Protein AF-A0A7Y5EQI2-F1 (afdb_monomer)

pLDDT: mean 95.28, std 5.48, range [47.78, 98.62]

Secondary structure (DSSP, 8-state):
----PPPHHHHHHHHHHIIIIIHHHHIIIIIHHHHHHHHTS--SSHHHHHHHHTSHHHHHHHIIIIIITTT-GGGHHHHHHHHHHHHHTT--SHHHHHHHHHTT-HHHHHHHHHHHHHHHTT----HHHHHHHHHHHHHHHHHHHHHHSS--HHHHHHHHHHHHT-SHHHHHHHHTSTT--HHHHHHHHHHHHHHHT-GGGS-TTGGGGG----HHHHHHHHHH-TT--TT--HHHHHHHHHHHHHHTT--HHHHHHHHHHIIIIII-SGGGHHHHHHHHT-

Structure (mmCIF, N/CA/C/O backbone):
data_AF-A0A7Y5EQI2-F1
#
_entry.id   AF-A0A7Y5EQI2-F1
#
loop_
_atom_site.group_PDB
_atom_site.id
_atom_site.type_symbol
_atom_site.label_atom_id
_atom_site.label_alt_id
_atom_site.label_comp_id
_atom_site.label_asym_id
_atom_site.label_entity_id
_atom_site.label_seq_id
_atom_site.pdbx_PDB_ins_code
_atom_site.Cartn_x
_atom_site.Cartn_y
_atom_site.Cartn_z
_atom_site.occupancy
_atom_site.B_iso_or_equiv
_atom_site.auth_seq_id
_atom_site.auth_comp_id
_atom_site.auth_asym_id
_atom_site.auth_atom_id
_atom_site.pdbx_PDB_model_num
ATOM 1 N N . MET A 1 1 ? -3.842 19.749 26.746 1.00 47.78 1 MET A N 1
ATOM 2 C CA . MET A 1 1 ? -5.257 19.312 26.724 1.00 47.78 1 MET A CA 1
ATOM 3 C C . MET A 1 1 ? -5.301 17.888 27.239 1.00 47.78 1 MET A C 1
ATOM 5 O O . MET A 1 1 ? -4.538 17.078 26.731 1.00 47.78 1 MET A O 1
ATOM 9 N N . SER A 1 2 ? -6.122 17.606 28.254 1.00 53.12 2 SER A N 1
ATOM 10 C CA . SER A 1 2 ? -6.370 16.230 28.701 1.00 53.12 2 SER A CA 1
ATOM 11 C C . SER A 1 2 ? -6.966 15.437 27.535 1.00 53.12 2 SER A C 1
ATOM 13 O O . SER A 1 2 ? -7.892 15.926 26.887 1.00 53.12 2 SER A O 1
ATOM 15 N N . VAL A 1 3 ? -6.401 14.275 27.209 1.00 62.75 3 VAL A N 1
ATOM 16 C CA . VAL A 1 3 ? -6.978 13.376 26.203 1.00 62.75 3 VAL A CA 1
ATOM 17 C C . VAL A 1 3 ? -8.224 12.764 26.834 1.00 62.75 3 VAL A C 1
ATOM 19 O O . VAL A 1 3 ? -8.115 12.021 27.807 1.00 62.75 3 VAL A O 1
ATOM 22 N N . VAL A 1 4 ? -9.406 13.115 26.326 1.00 74.12 4 VAL A N 1
ATOM 23 C CA . VAL A 1 4 ? -10.651 12.470 26.748 1.00 74.12 4 VAL A CA 1
ATOM 24 C C . VAL A 1 4 ? -10.591 11.020 26.276 1.00 74.12 4 VAL A C 1
ATOM 26 O O . VAL A 1 4 ? -10.524 10.744 25.079 1.00 74.12 4 VAL A O 1
ATOM 29 N N . MET A 1 5 ? -10.540 10.101 27.234 1.00 82.56 5 MET A N 1
ATOM 30 C CA . MET A 1 5 ? -10.588 8.666 26.983 1.00 82.56 5 MET A CA 1
ATOM 31 C C . MET A 1 5 ? -12.041 8.249 26.780 1.00 82.56 5 MET A C 1
ATOM 33 O O . MET A 1 5 ? -12.885 8.532 27.630 1.00 82.56 5 MET A O 1
ATOM 37 N N . LEU A 1 6 ? -12.323 7.560 25.677 1.00 90.69 6 LEU A N 1
ATOM 38 C CA . LEU A 1 6 ? -13.646 6.996 25.425 1.00 90.69 6 LEU A CA 1
ATOM 39 C C . LEU A 1 6 ? -13.898 5.775 26.327 1.00 90.69 6 LEU A C 1
ATOM 41 O O . LEU A 1 6 ? -12.980 5.011 26.634 1.00 90.69 6 LEU A O 1
ATOM 45 N N . SER A 1 7 ? -15.152 5.568 26.734 1.00 93.50 7 SER A N 1
ATOM 46 C CA . SER A 1 7 ? -15.585 4.336 27.405 1.00 93.50 7 SER A CA 1
ATOM 47 C C . SER A 1 7 ? -15.515 3.129 26.457 1.00 93.50 7 SER A C 1
ATOM 49 O O . SER A 1 7 ? -15.449 3.280 25.238 1.00 93.50 7 SER A O 1
ATOM 51 N N . ASN A 1 8 ? -15.580 1.902 26.986 1.00 93.12 8 ASN A N 1
ATOM 52 C CA . ASN A 1 8 ? -15.547 0.696 26.144 1.00 93.12 8 ASN A CA 1
ATOM 53 C C . ASN A 1 8 ? -16.695 0.650 25.116 1.00 93.12 8 ASN A C 1
ATOM 55 O O . ASN A 1 8 ? -16.475 0.254 23.973 1.00 93.12 8 ASN A O 1
ATOM 59 N N . GLU A 1 9 ? -17.901 1.075 25.501 1.00 95.06 9 GLU A N 1
ATOM 60 C CA . GLU A 1 9 ? -19.063 1.133 24.600 1.00 95.06 9 GLU A CA 1
ATOM 61 C C . GLU A 1 9 ? -18.870 2.184 23.502 1.00 95.06 9 GLU A C 1
ATOM 63 O O . GLU A 1 9 ? -19.133 1.926 22.327 1.00 95.06 9 GLU A O 1
ATOM 68 N N . GLN A 1 10 ? -18.325 3.343 23.874 1.00 96.56 10 GLN A N 1
ATOM 69 C CA . GLN A 1 10 ? -17.985 4.418 22.948 1.00 96.56 10 GLN A CA 1
ATOM 70 C C . GLN A 1 10 ? -16.922 3.971 21.936 1.00 96.56 10 GLN A C 1
ATOM 72 O O . GLN A 1 10 ? -17.097 4.152 20.731 1.00 96.56 10 GLN A O 1
ATOM 77 N N . VAL A 1 11 ? -15.852 3.318 22.403 1.00 97.19 11 VAL A N 1
ATOM 78 C CA . VAL A 1 11 ? -14.821 2.731 21.535 1.00 97.19 11 VAL A CA 1
ATOM 79 C C . VAL A 1 11 ? -15.438 1.713 20.579 1.00 97.19 11 VAL A C 1
ATOM 81 O O . VAL A 1 11 ? -15.160 1.762 19.381 1.00 97.19 11 VAL A O 1
ATOM 84 N N . PHE A 1 12 ? -16.306 0.822 21.065 1.00 96.88 12 PHE A N 1
ATOM 85 C CA . PHE A 1 12 ? -16.990 -0.152 20.215 1.00 96.88 12 PHE A CA 1
ATOM 86 C C . PHE A 1 12 ? -17.816 0.523 19.107 1.00 96.88 12 PHE A C 1
ATOM 88 O O . PHE A 1 12 ? -17.713 0.123 17.943 1.00 96.88 12 PHE A O 1
ATOM 95 N N . SER A 1 13 ? -18.577 1.575 19.430 1.00 97.06 13 SER A N 1
ATOM 96 C CA . SER A 1 13 ? -19.368 2.324 18.441 1.00 97.06 13 SER A CA 1
ATOM 97 C C . SER A 1 13 ? -18.491 2.963 17.357 1.00 97.06 13 SER A C 1
ATOM 99 O O . SER A 1 13 ? -18.758 2.807 16.158 1.00 97.06 13 SER A O 1
ATOM 101 N N . VAL A 1 14 ? -17.380 3.591 17.762 1.00 97.81 14 VAL A N 1
ATOM 102 C CA . VAL A 1 14 ? -16.402 4.185 16.839 1.00 97.81 14 VAL A CA 1
ATOM 103 C C . VAL A 1 14 ? -15.799 3.122 15.918 1.00 97.81 14 VAL A C 1
ATOM 105 O O . VAL A 1 14 ? -15.815 3.275 14.695 1.00 97.81 14 VAL A O 1
ATOM 108 N N . LEU A 1 15 ? -15.311 2.015 16.485 1.00 98.25 15 LEU A N 1
ATOM 109 C CA . LEU A 1 15 ? -14.706 0.917 15.729 1.00 98.25 15 LEU A CA 1
ATOM 110 C C . LEU A 1 15 ? -15.681 0.319 14.712 1.00 98.25 15 LEU A C 1
ATOM 112 O O . LEU A 1 15 ? -15.306 0.098 13.557 1.00 98.25 15 LEU A O 1
ATOM 116 N N . ARG A 1 16 ? -16.936 0.088 15.109 1.00 97.69 16 ARG A N 1
ATOM 117 C CA . ARG A 1 16 ? -17.984 -0.435 14.224 1.00 97.69 16 ARG A CA 1
ATOM 118 C C . ARG A 1 16 ? -18.276 0.527 13.074 1.00 97.69 16 ARG A C 1
ATOM 120 O O . ARG A 1 16 ? -18.359 0.099 11.928 1.00 97.69 16 ARG A O 1
ATOM 127 N N . THR A 1 17 ? -18.389 1.822 13.357 1.00 97.44 17 THR A N 1
ATOM 128 C CA . THR A 1 17 ? -18.683 2.835 12.333 1.00 97.44 17 THR A CA 1
ATOM 129 C C . THR A 1 17 ? -17.558 2.957 11.308 1.00 97.44 17 THR A C 1
ATOM 131 O O . THR A 1 17 ? -17.815 2.993 10.100 1.00 97.44 17 THR A O 1
ATOM 134 N N . LEU A 1 18 ? -16.307 2.971 11.776 1.00 98.12 18 LEU A N 1
ATOM 135 C CA . LEU A 1 18 ? -15.135 3.070 10.908 1.00 98.12 18 LEU A CA 1
ATOM 136 C C . LEU A 1 18 ? -14.936 1.804 10.069 1.00 98.12 18 LEU A C 1
ATOM 138 O O . LEU A 1 18 ? -14.730 1.898 8.864 1.00 98.12 18 LEU A O 1
ATOM 142 N N . SER A 1 19 ? -15.046 0.624 10.680 1.00 98.19 19 SER A N 1
ATOM 143 C CA . SER A 1 19 ? -14.851 -0.657 9.986 1.00 98.19 19 SER A CA 1
ATOM 144 C C . SER A 1 19 ? -16.014 -1.070 9.075 1.00 98.19 19 SER A C 1
ATOM 146 O O . SER A 1 19 ? -15.835 -1.948 8.233 1.00 98.19 19 SER A O 1
ATOM 148 N N . ALA A 1 20 ? -17.193 -0.457 9.196 1.00 97.12 20 ALA A N 1
ATOM 149 C CA . ALA A 1 20 ? -18.335 -0.707 8.318 1.00 97.12 20 ALA A CA 1
ATOM 150 C C . ALA A 1 20 ? -18.439 0.377 7.234 1.00 97.12 20 ALA A C 1
ATOM 152 O O . ALA A 1 20 ? -17.629 0.399 6.307 1.00 97.12 20 ALA A O 1
ATOM 153 N N . ARG A 1 21 ? -19.399 1.299 7.379 1.00 95.44 21 ARG A N 1
ATOM 154 C CA . ARG A 1 21 ? -19.773 2.294 6.364 1.00 95.44 21 ARG A CA 1
ATOM 155 C C . ARG A 1 21 ? -18.589 3.119 5.858 1.00 95.44 21 ARG A C 1
ATOM 157 O O . ARG A 1 21 ? -18.495 3.353 4.660 1.00 95.44 21 ARG A O 1
ATOM 164 N N . ARG A 1 22 ? -17.696 3.592 6.736 1.00 97.50 22 ARG A N 1
ATOM 165 C CA . ARG A 1 22 ? -16.565 4.435 6.296 1.00 97.50 22 ARG A CA 1
ATOM 166 C C . ARG A 1 22 ? -15.518 3.650 5.516 1.00 97.50 22 ARG A C 1
ATOM 168 O O . ARG A 1 22 ? -14.928 4.201 4.595 1.00 97.50 22 ARG A O 1
ATOM 175 N N . ALA A 1 23 ? -15.330 2.371 5.827 1.00 98.38 23 ALA A N 1
ATOM 176 C CA . ALA A 1 23 ? -14.493 1.493 5.022 1.00 98.38 23 ALA A CA 1
ATOM 177 C C . ALA A 1 23 ? -15.100 1.234 3.631 1.00 98.38 23 ALA A C 1
ATOM 179 O O . ALA A 1 23 ? -14.363 1.238 2.652 1.00 98.38 23 ALA A O 1
ATOM 180 N N . ASP A 1 24 ? -16.425 1.079 3.515 1.00 98.12 24 ASP A N 1
ATOM 181 C CA . ASP A 1 24 ? -17.077 0.928 2.201 1.00 98.12 24 ASP A CA 1
ATOM 182 C C . ASP A 1 24 ? -16.931 2.196 1.352 1.00 98.12 24 ASP A C 1
ATOM 184 O O . ASP A 1 24 ? -16.541 2.126 0.186 1.00 98.12 24 ASP A O 1
ATOM 188 N N . LEU A 1 25 ? -17.157 3.368 1.957 1.00 98.19 25 LEU A N 1
ATOM 189 C CA . LEU A 1 25 ? -16.947 4.652 1.284 1.00 98.19 25 LEU A CA 1
ATOM 190 C C . LEU A 1 25 ? -15.479 4.848 0.892 1.00 98.19 25 LEU A C 1
ATOM 192 O O . LEU A 1 25 ? -15.206 5.308 -0.211 1.00 98.19 25 LEU A O 1
ATOM 196 N N . PHE A 1 26 ? -14.523 4.429 1.730 1.00 98.25 26 PHE A N 1
ATOM 197 C CA . PHE A 1 26 ? -13.110 4.427 1.351 1.00 98.25 26 PHE A CA 1
ATOM 198 C C . PHE A 1 26 ? -12.862 3.622 0.076 1.00 98.25 26 PHE A C 1
ATOM 200 O O . PHE A 1 26 ? -12.145 4.076 -0.815 1.00 98.25 26 PHE A O 1
ATOM 207 N N . GLN A 1 27 ? -13.431 2.422 -0.016 1.00 97.88 27 GLN A N 1
ATOM 208 C CA . GLN A 1 27 ? -13.204 1.559 -1.168 1.00 97.88 27 GLN A CA 1
ATOM 209 C C . GLN A 1 27 ? -13.768 2.180 -2.448 1.00 97.88 27 GLN A C 1
ATOM 211 O O . GLN A 1 27 ? -13.050 2.263 -3.444 1.00 97.88 27 GLN A O 1
ATOM 216 N N . ILE A 1 28 ? -15.010 2.666 -2.391 1.00 97.50 28 ILE A N 1
ATOM 217 C CA . ILE A 1 28 ? -15.747 3.206 -3.541 1.00 97.50 28 ILE A CA 1
ATOM 218 C C . ILE A 1 28 ? -15.209 4.573 -3.974 1.00 97.50 28 ILE A C 1
ATOM 220 O O . ILE A 1 28 ? -15.015 4.812 -5.161 1.00 97.50 28 ILE A O 1
ATOM 224 N N . GLU A 1 29 ? -14.962 5.477 -3.028 1.00 97.44 29 GLU A N 1
ATOM 225 C CA . GLU A 1 29 ? -14.639 6.877 -3.326 1.00 97.44 29 GLU A CA 1
ATOM 226 C C . GLU A 1 29 ? -13.130 7.143 -3.384 1.00 97.44 29 GLU A C 1
ATOM 228 O O . GLU A 1 29 ? -12.707 8.191 -3.866 1.00 97.44 29 GLU A O 1
ATOM 233 N N . SER A 1 30 ? -12.293 6.234 -2.871 1.00 95.62 30 SER A N 1
ATOM 234 C CA . SER A 1 30 ? -10.842 6.450 -2.790 1.00 95.62 30 SER A CA 1
ATOM 235 C C . SER A 1 30 ? -10.014 5.307 -3.365 1.00 95.62 30 SER A C 1
ATOM 237 O O . SER A 1 30 ? -9.268 5.545 -4.311 1.00 95.62 30 SER A O 1
ATOM 239 N N . LEU A 1 31 ? -10.104 4.088 -2.825 1.00 97.38 31 LEU A N 1
ATOM 240 C CA . LEU A 1 31 ? -9.200 2.999 -3.215 1.00 97.38 31 LEU A CA 1
ATOM 241 C C . LEU A 1 31 ? -9.369 2.610 -4.686 1.00 97.38 31 LEU A C 1
ATOM 243 O O . LEU A 1 31 ? -8.398 2.663 -5.439 1.00 97.38 31 LEU A O 1
ATOM 247 N N . ILE A 1 32 ? -10.589 2.250 -5.097 1.00 98.31 32 ILE A N 1
ATOM 248 C CA . ILE A 1 32 ? -10.866 1.786 -6.462 1.00 98.31 32 ILE A CA 1
ATOM 249 C C . ILE A 1 32 ? -10.566 2.892 -7.486 1.00 98.31 32 ILE A C 1
ATOM 251 O O . ILE A 1 32 ? -9.802 2.615 -8.409 1.00 98.31 32 ILE A O 1
ATOM 255 N N . PRO A 1 33 ? -11.034 4.150 -7.324 1.00 97.44 33 PRO A N 1
ATOM 256 C CA . PRO A 1 33 ? -10.705 5.217 -8.270 1.00 97.44 33 PRO A CA 1
ATOM 257 C C . PRO A 1 33 ? -9.203 5.502 -8.378 1.00 97.44 33 PRO A C 1
ATOM 259 O O . PRO A 1 33 ? -8.694 5.713 -9.477 1.00 97.44 33 PRO A O 1
ATOM 262 N N . GLN A 1 34 ? -8.467 5.485 -7.260 1.00 96.12 34 GLN A N 1
ATOM 263 C CA . GLN A 1 34 ? -7.022 5.735 -7.287 1.00 96.12 34 GLN A CA 1
ATOM 264 C C . GLN A 1 34 ? -6.251 4.585 -7.946 1.00 96.12 34 GLN A C 1
ATOM 266 O O . GLN A 1 34 ? -5.270 4.842 -8.643 1.00 96.12 34 GLN A O 1
ATOM 271 N N . LEU A 1 35 ? -6.677 3.335 -7.746 1.00 97.75 35 LEU A N 1
ATOM 272 C CA . LEU A 1 35 ? -6.100 2.186 -8.445 1.00 97.75 35 LEU A CA 1
ATOM 273 C C . LEU A 1 35 ? -6.437 2.218 -9.938 1.00 97.75 35 LEU A C 1
ATOM 275 O O . LEU A 1 35 ? -5.533 2.071 -10.755 1.00 97.75 35 LEU A O 1
ATOM 279 N N . ALA A 1 36 ? -7.694 2.495 -10.297 1.00 97.88 36 ALA A N 1
ATOM 280 C CA . ALA A 1 36 ? -8.132 2.668 -11.681 1.00 97.88 36 ALA A CA 1
ATOM 281 C C . ALA A 1 36 ? -7.284 3.722 -12.407 1.00 97.88 36 ALA A C 1
ATOM 283 O O . ALA A 1 36 ? -6.785 3.482 -13.506 1.00 97.88 36 ALA A O 1
ATOM 284 N N . GLN A 1 37 ? -7.061 4.870 -11.757 1.00 96.69 37 GLN A N 1
ATOM 285 C CA . GLN A 1 37 ? -6.225 5.944 -12.283 1.00 96.69 37 GLN A CA 1
ATOM 286 C C . GLN A 1 37 ? -4.765 5.507 -12.456 1.00 96.69 37 GLN A C 1
ATOM 288 O O . GLN A 1 37 ? -4.190 5.742 -13.516 1.00 96.69 37 GLN A O 1
ATOM 293 N N . ALA A 1 38 ? -4.161 4.874 -11.444 1.00 96.75 38 ALA A N 1
ATOM 294 C CA . ALA A 1 38 ? -2.765 4.441 -11.511 1.00 96.75 38 ALA A CA 1
ATOM 295 C C . ALA A 1 38 ? -2.543 3.389 -12.612 1.00 96.75 38 ALA A C 1
ATOM 297 O O . ALA A 1 38 ? -1.600 3.489 -13.399 1.00 96.75 38 ALA A O 1
ATOM 298 N N . MET A 1 39 ? -3.450 2.416 -12.709 1.00 97.38 39 MET A N 1
ATOM 299 C CA . MET A 1 39 ? -3.408 1.360 -13.720 1.00 97.38 39 MET A CA 1
ATOM 300 C C . MET A 1 39 ? -3.855 1.841 -15.103 1.00 97.38 39 MET A C 1
ATOM 302 O O . MET A 1 39 ? -3.592 1.159 -16.082 1.00 97.38 39 MET A O 1
ATOM 306 N N . LYS A 1 40 ? -4.518 3.001 -15.215 1.00 96.50 40 LYS A N 1
ATOM 307 C CA . LYS A 1 40 ? -5.192 3.440 -16.451 1.00 96.50 40 LYS A CA 1
ATOM 308 C C . LYS A 1 40 ? -6.179 2.375 -16.963 1.00 96.50 40 LYS A C 1
ATOM 310 O O . LYS A 1 40 ? -6.310 2.148 -18.162 1.00 96.50 40 LYS A O 1
ATOM 315 N N . ALA A 1 41 ? -6.878 1.728 -16.030 1.00 96.50 41 ALA A N 1
ATOM 316 C CA . ALA A 1 41 ? -7.820 0.647 -16.292 1.00 96.50 41 ALA A CA 1
ATOM 317 C C . ALA A 1 41 ? -9.212 1.015 -15.754 1.00 96.50 41 ALA A C 1
ATOM 319 O O . ALA A 1 41 ? -9.309 1.590 -14.665 1.00 96.50 41 ALA A O 1
ATOM 320 N N . PRO A 1 42 ? -10.300 0.696 -16.477 1.00 94.69 42 PRO A N 1
ATOM 321 C CA . PRO A 1 42 ? -11.651 0.991 -16.021 1.00 94.69 42 PRO A CA 1
ATOM 322 C C . PRO A 1 42 ? -12.032 0.046 -14.875 1.00 94.69 42 PRO A C 1
ATOM 324 O O . PRO A 1 42 ? -12.537 -1.045 -15.109 1.00 94.69 42 PRO A O 1
ATOM 327 N N . CYS A 1 43 ? -11.791 0.466 -13.631 1.00 96.94 43 CYS A N 1
ATOM 328 C CA . CYS A 1 43 ? -12.217 -0.284 -12.452 1.00 96.94 43 CYS A CA 1
ATOM 329 C C . CYS A 1 43 ? -13.408 0.417 -11.800 1.00 96.94 43 CYS A C 1
ATOM 331 O O . CYS A 1 43 ? -13.281 1.537 -11.305 1.00 96.94 43 CYS A O 1
ATOM 333 N N . SER A 1 44 ? -14.558 -0.247 -11.788 1.00 95.69 44 SER A N 1
ATOM 334 C CA . SER A 1 44 ? -15.779 0.225 -11.125 1.00 95.69 44 SER A CA 1
ATOM 335 C C . SER A 1 44 ? -16.011 -0.444 -9.769 1.00 95.69 44 SER A C 1
ATOM 337 O O . SER A 1 44 ? -16.751 0.068 -8.931 1.00 95.69 44 SER A O 1
ATOM 339 N N . ASN A 1 45 ? -15.377 -1.594 -9.542 1.00 97.12 45 ASN A N 1
ATOM 340 C CA . ASN A 1 45 ? -15.563 -2.422 -8.359 1.00 97.12 45 ASN A CA 1
ATOM 341 C C . ASN A 1 45 ? -14.274 -3.212 -8.028 1.00 97.12 45 ASN A C 1
ATOM 343 O O . ASN A 1 45 ? -13.261 -3.104 -8.721 1.00 97.12 45 ASN A O 1
ATOM 347 N N . LEU A 1 46 ? -14.300 -4.001 -6.946 1.00 97.19 46 LEU A N 1
ATOM 348 C CA . LEU A 1 46 ? -13.143 -4.801 -6.523 1.00 97.19 46 LEU A CA 1
ATOM 349 C C . LEU A 1 46 ? -12.783 -5.928 -7.501 1.00 97.19 46 LEU A C 1
ATOM 351 O O . LEU A 1 46 ? -11.611 -6.276 -7.573 1.00 97.19 46 LEU A O 1
ATOM 355 N N . ALA A 1 47 ? -13.746 -6.515 -8.216 1.00 98.00 47 ALA A N 1
ATOM 356 C CA . ALA A 1 47 ? -13.467 -7.565 -9.195 1.00 98.00 47 ALA A CA 1
ATOM 357 C C . ALA A 1 47 ? -12.679 -6.996 -10.380 1.00 98.00 47 ALA A C 1
ATOM 359 O O . ALA A 1 47 ? -11.602 -7.504 -10.664 1.00 98.00 47 ALA A O 1
ATOM 360 N N . ASP A 1 48 ? -13.118 -5.866 -10.943 1.00 98.31 48 ASP A N 1
ATOM 361 C CA . ASP A 1 48 ? -12.384 -5.185 -12.019 1.00 98.31 48 ASP A CA 1
ATOM 362 C C . ASP A 1 48 ? -10.945 -4.845 -11.589 1.00 98.31 48 ASP A C 1
ATOM 364 O O . ASP A 1 48 ? -9.994 -5.012 -12.350 1.00 98.31 48 ASP A O 1
ATOM 368 N N . ALA A 1 49 ? -10.770 -4.394 -10.338 1.00 98.25 49 ALA A N 1
ATOM 369 C CA . ALA A 1 49 ? -9.448 -4.107 -9.794 1.00 98.25 49 ALA A CA 1
ATOM 370 C C . ALA A 1 49 ? -8.579 -5.373 -9.675 1.00 98.25 49 ALA A C 1
ATOM 372 O O . ALA A 1 49 ? -7.392 -5.315 -9.982 1.00 98.25 49 ALA A O 1
ATOM 373 N N . ARG A 1 50 ? -9.143 -6.516 -9.253 1.00 98.50 50 ARG A N 1
ATOM 374 C CA . ARG A 1 50 ? -8.423 -7.805 -9.198 1.00 98.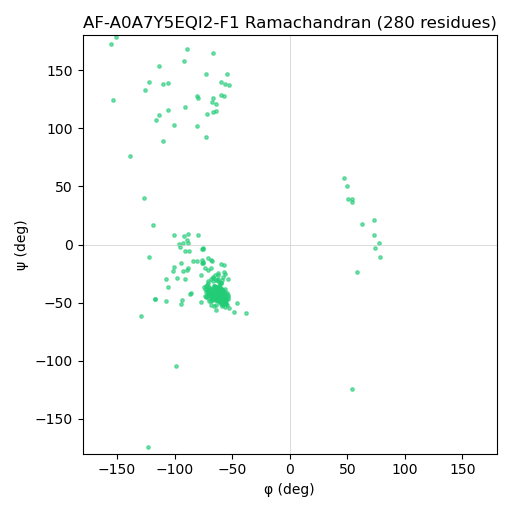50 50 ARG A CA 1
ATOM 375 C C . ARG A 1 50 ? -8.006 -8.266 -10.591 1.00 98.50 50 ARG A C 1
ATOM 377 O O . ARG A 1 50 ? -6.868 -8.694 -10.750 1.00 98.50 50 ARG A O 1
ATOM 384 N N . ASP A 1 51 ? -8.906 -8.156 -11.564 1.00 98.38 51 ASP A N 1
ATOM 385 C CA . ASP A 1 51 ? -8.651 -8.555 -12.948 1.00 98.38 51 ASP A CA 1
ATOM 386 C C . ASP A 1 51 ? -7.543 -7.692 -13.562 1.00 98.38 51 ASP A C 1
ATOM 388 O O . ASP A 1 51 ? -6.614 -8.216 -14.171 1.00 98.38 51 ASP A O 1
ATOM 392 N N . ALA A 1 52 ? -7.569 -6.377 -13.320 1.00 98.38 52 ALA A N 1
ATOM 393 C CA . ALA A 1 52 ? -6.500 -5.479 -13.747 1.00 98.38 52 ALA A CA 1
ATOM 394 C C . ALA A 1 52 ? -5.156 -5.807 -13.071 1.00 98.38 52 ALA A C 1
ATOM 396 O O . ALA A 1 52 ? -4.128 -5.846 -13.736 1.00 98.38 52 ALA A O 1
ATOM 397 N N . LEU A 1 53 ? -5.144 -6.094 -11.765 1.00 98.50 53 LEU A N 1
ATOM 398 C CA . LEU A 1 53 ? -3.920 -6.430 -11.020 1.00 98.50 53 LEU A CA 1
ATOM 399 C C . LEU A 1 53 ? -3.336 -7.812 -11.379 1.00 98.50 53 LEU A C 1
ATOM 401 O O . LEU A 1 53 ? -2.199 -8.113 -11.008 1.00 98.50 53 LEU A O 1
ATOM 405 N N . ALA A 1 54 ? -4.078 -8.654 -12.103 1.00 97.88 54 ALA A N 1
ATOM 406 C CA . ALA A 1 54 ? -3.554 -9.900 -12.657 1.00 97.88 54 ALA A CA 1
ATOM 407 C C . ALA A 1 54 ? -2.611 -9.665 -13.854 1.00 97.88 54 ALA A C 1
ATOM 409 O O . ALA A 1 54 ? -1.767 -10.517 -14.141 1.00 97.88 54 ALA A O 1
ATOM 410 N N . ASP A 1 55 ? -2.690 -8.504 -14.511 1.00 98.12 55 ASP A N 1
ATOM 411 C CA . ASP A 1 55 ? -1.733 -8.101 -15.541 1.00 98.12 55 ASP A CA 1
ATOM 412 C C . ASP A 1 55 ? -0.437 -7.561 -14.890 1.00 98.12 55 ASP A C 1
ATOM 414 O O . ASP A 1 55 ? -0.501 -6.647 -14.060 1.00 98.12 55 ASP A O 1
ATOM 418 N N . PRO A 1 56 ? 0.755 -8.093 -15.239 1.00 97.81 56 PRO A N 1
ATOM 419 C CA . PRO A 1 56 ? 2.019 -7.696 -14.612 1.00 97.81 56 PRO A CA 1
ATOM 420 C C . PRO A 1 56 ? 2.350 -6.213 -14.805 1.00 97.81 56 PRO A C 1
ATOM 422 O O . PRO A 1 56 ? 2.888 -5.577 -13.898 1.00 97.81 56 PRO A O 1
ATOM 425 N N . TYR A 1 57 ? 2.016 -5.645 -15.963 1.00 98.31 57 TYR A N 1
ATOM 426 C CA . TYR A 1 57 ? 2.288 -4.250 -16.274 1.00 98.31 57 TYR A CA 1
ATOM 427 C C . TYR A 1 57 ? 1.342 -3.319 -15.512 1.00 98.31 57 TYR A C 1
ATOM 429 O O . TYR A 1 57 ? 1.797 -2.357 -14.891 1.00 98.31 57 TYR A O 1
ATOM 437 N N . LEU A 1 58 ? 0.043 -3.626 -15.467 1.00 98.44 58 LEU A N 1
ATOM 438 C CA . LEU A 1 58 ? -0.925 -2.860 -14.677 1.00 98.44 58 LEU A CA 1
ATOM 439 C C . LEU A 1 58 ? -0.636 -2.958 -13.172 1.00 98.44 58 LEU A C 1
ATOM 441 O O . LEU A 1 58 ? -0.679 -1.946 -12.469 1.00 98.44 58 LEU A O 1
ATOM 445 N N . ALA A 1 59 ? -0.254 -4.136 -12.676 1.00 98.50 59 ALA A N 1
ATOM 446 C CA . ALA A 1 59 ? 0.210 -4.307 -11.303 1.00 98.50 59 ALA A CA 1
ATOM 447 C C . ALA A 1 59 ? 1.424 -3.415 -11.005 1.00 98.50 59 ALA A C 1
ATOM 449 O O . ALA A 1 59 ? 1.438 -2.693 -10.005 1.00 98.50 59 ALA A O 1
ATOM 450 N N . PHE A 1 60 ? 2.421 -3.392 -11.892 1.00 98.44 60 PHE A N 1
ATOM 451 C CA . PHE A 1 60 ? 3.601 -2.543 -11.737 1.00 98.44 60 PHE A CA 1
ATOM 452 C C . PHE A 1 60 ? 3.256 -1.044 -11.780 1.00 98.44 60 PHE A C 1
ATOM 454 O O . PHE A 1 60 ? 3.737 -0.265 -10.947 1.00 98.44 60 PHE A O 1
ATOM 461 N N . ARG A 1 61 ? 2.342 -0.639 -12.674 1.00 98.00 61 ARG A N 1
ATOM 462 C CA . ARG A 1 61 ? 1.770 0.717 -12.702 1.00 98.00 61 ARG A CA 1
ATOM 463 C C . ARG A 1 61 ? 1.115 1.087 -11.376 1.00 98.00 61 ARG A C 1
ATOM 465 O O . ARG A 1 61 ? 1.344 2.190 -10.884 1.00 98.00 61 ARG A O 1
ATOM 472 N N . ALA A 1 62 ? 0.338 0.190 -10.765 1.00 98.31 62 ALA A N 1
ATOM 473 C CA . ALA A 1 62 ? -0.257 0.429 -9.450 1.00 98.31 62 ALA A CA 1
ATOM 474 C C . ALA A 1 62 ? 0.821 0.603 -8.366 1.00 98.31 62 ALA A C 1
ATOM 476 O O . ALA A 1 62 ? 0.750 1.539 -7.565 1.00 98.31 62 ALA A O 1
ATOM 477 N N . MET A 1 63 ? 1.857 -0.243 -8.367 1.00 98.12 63 MET A N 1
ATOM 478 C CA . MET A 1 63 ? 2.976 -0.153 -7.419 1.00 98.12 63 MET A CA 1
ATOM 479 C C . MET A 1 63 ? 3.657 1.221 -7.465 1.00 98.12 63 MET A C 1
ATOM 481 O O . MET A 1 63 ? 3.837 1.852 -6.420 1.00 98.12 63 MET A O 1
ATOM 485 N N . ILE A 1 64 ? 3.970 1.723 -8.660 1.00 96.00 64 ILE A N 1
ATOM 486 C CA . ILE A 1 64 ? 4.633 3.021 -8.837 1.00 96.00 64 ILE A CA 1
ATOM 487 C C . ILE A 1 64 ? 3.659 4.195 -8.647 1.00 96.00 64 ILE A C 1
ATOM 489 O O . ILE A 1 64 ? 3.944 5.121 -7.886 1.00 96.00 64 ILE A O 1
ATOM 493 N N . GLY A 1 65 ? 2.503 4.165 -9.308 1.00 95.88 65 GLY A N 1
ATOM 494 C CA . GLY A 1 65 ? 1.562 5.285 -9.368 1.00 95.88 65 GLY A CA 1
ATOM 495 C C . GLY A 1 65 ? 0.712 5.475 -8.111 1.00 95.88 65 GLY A C 1
ATOM 496 O O . GLY A 1 65 ? 0.300 6.594 -7.809 1.00 95.88 65 GLY A O 1
ATOM 497 N N . HIS A 1 66 ? 0.461 4.415 -7.338 1.00 96.19 66 HIS A N 1
ATOM 498 C CA . HIS A 1 66 ? -0.371 4.498 -6.136 1.00 96.19 66 HIS A CA 1
ATOM 499 C C . HIS A 1 66 ? 0.440 4.400 -4.837 1.00 96.19 66 HIS A C 1
ATOM 501 O O . HIS A 1 66 ? 0.267 5.235 -3.937 1.00 96.19 66 HIS A O 1
ATOM 507 N N . TYR A 1 67 ? 1.327 3.402 -4.735 1.00 96.88 67 TYR A N 1
ATOM 508 C CA . TYR A 1 67 ? 1.967 3.023 -3.470 1.00 96.88 67 TYR A CA 1
ATOM 509 C C . TYR A 1 67 ? 3.321 3.701 -3.235 1.00 96.88 67 TYR A C 1
ATOM 511 O O . TYR A 1 67 ? 3.546 4.255 -2.154 1.00 96.88 67 TYR A O 1
ATOM 519 N N . ALA A 1 68 ? 4.214 3.702 -4.227 1.00 94.25 68 ALA A N 1
ATOM 520 C CA . ALA A 1 68 ? 5.608 4.118 -4.060 1.00 94.25 68 ALA A CA 1
ATOM 521 C C . ALA A 1 68 ? 5.770 5.545 -3.502 1.00 94.25 68 ALA A C 1
ATOM 523 O O . ALA A 1 68 ? 6.614 5.803 -2.640 1.00 94.25 68 ALA A O 1
ATOM 524 N N . PHE A 1 69 ? 4.907 6.472 -3.927 1.00 92.06 69 PHE A N 1
ATOM 525 C CA . PHE A 1 69 ? 4.953 7.877 -3.508 1.00 92.06 69 PHE A CA 1
ATOM 526 C C . PHE A 1 69 ? 3.942 8.239 -2.413 1.00 92.06 69 PHE A C 1
ATOM 528 O O . PHE A 1 69 ? 3.836 9.411 -2.044 1.00 92.06 69 PHE A O 1
ATOM 535 N N . ALA A 1 70 ? 3.245 7.265 -1.812 1.00 87.88 70 ALA A N 1
ATOM 536 C CA . ALA A 1 70 ? 2.200 7.503 -0.807 1.00 87.88 70 ALA A CA 1
ATOM 537 C C . ALA A 1 70 ? 2.668 8.312 0.425 1.00 87.88 70 ALA A C 1
ATOM 539 O O . ALA A 1 70 ? 1.855 8.872 1.160 1.00 87.88 70 ALA A O 1
ATOM 540 N N . LYS A 1 71 ? 3.985 8.406 0.655 1.00 80.00 71 LYS A N 1
ATOM 541 C CA . LYS A 1 71 ? 4.599 9.163 1.759 1.00 80.00 71 LYS A CA 1
ATOM 542 C C . LYS A 1 71 ? 5.058 10.582 1.403 1.00 80.00 71 LYS A C 1
ATOM 544 O O . LYS A 1 71 ? 5.529 11.281 2.293 1.00 80.00 71 LYS A O 1
ATOM 549 N N . ARG A 1 72 ? 4.933 11.037 0.153 1.00 79.56 72 ARG A N 1
ATOM 550 C CA . ARG A 1 72 ? 5.491 12.332 -0.297 1.00 79.56 72 ARG A CA 1
ATOM 551 C C . ARG A 1 72 ? 4.676 13.568 0.077 1.00 79.56 72 ARG A C 1
ATOM 553 O O . ARG A 1 72 ? 5.002 14.666 -0.365 1.00 79.56 72 ARG A O 1
ATOM 560 N N . GLY A 1 73 ? 3.646 13.414 0.908 1.00 81.12 73 GLY A N 1
ATOM 561 C CA . GLY A 1 73 ? 2.802 14.529 1.329 1.00 81.12 73 GLY A CA 1
ATOM 562 C C . GLY A 1 73 ? 2.248 15.271 0.112 1.00 81.12 73 GLY A C 1
ATOM 563 O O . GLY A 1 73 ? 1.649 14.649 -0.763 1.00 81.12 73 GLY A O 1
ATOM 564 N N . LYS A 1 74 ? 2.498 16.582 0.040 1.00 83.12 74 LYS A N 1
ATOM 565 C CA . LYS A 1 74 ? 1.993 17.455 -1.031 1.00 83.12 74 LYS A CA 1
ATOM 566 C C . LYS A 1 74 ? 2.494 17.097 -2.435 1.00 83.12 74 LYS A C 1
ATOM 568 O O . LYS A 1 74 ? 1.760 17.298 -3.391 1.00 83.12 74 LYS A O 1
ATOM 573 N N . ASP A 1 75 ? 3.697 16.532 -2.563 1.00 86.69 75 ASP A N 1
ATOM 574 C CA . ASP A 1 75 ? 4.286 16.226 -3.875 1.00 86.69 75 ASP A CA 1
ATOM 575 C C . ASP A 1 75 ? 3.883 14.825 -4.388 1.00 86.69 75 ASP A C 1
ATOM 577 O O . ASP A 1 75 ? 4.323 14.400 -5.454 1.00 86.69 75 ASP A O 1
ATOM 581 N N . ARG A 1 76 ? 3.054 14.076 -3.637 1.00 88.75 76 ARG A N 1
ATOM 582 C CA . ARG A 1 76 ? 2.653 12.693 -3.967 1.00 88.75 76 ARG A CA 1
ATOM 583 C C . ARG A 1 76 ? 2.102 12.563 -5.382 1.00 88.75 76 ARG A C 1
ATOM 585 O O . ARG A 1 76 ? 2.572 11.710 -6.124 1.00 88.75 76 ARG A O 1
ATOM 592 N N . HIS A 1 77 ? 1.089 13.358 -5.721 1.00 90.62 77 HIS A N 1
ATOM 593 C CA . HIS A 1 77 ? 0.366 13.209 -6.986 1.00 90.62 77 HIS A CA 1
ATOM 594 C C . HIS A 1 77 ? 1.237 13.570 -8.189 1.00 90.62 77 HIS A C 1
ATOM 596 O O . HIS A 1 77 ? 1.193 12.881 -9.201 1.00 90.62 77 HIS A O 1
ATOM 602 N N . GLU A 1 78 ? 2.069 14.601 -8.050 1.00 93.75 78 GLU A N 1
ATOM 603 C CA . GLU A 1 78 ? 2.984 15.037 -9.102 1.00 93.75 78 GLU A CA 1
ATOM 604 C C . GLU A 1 78 ? 4.047 13.969 -9.394 1.00 93.75 78 GLU A C 1
ATOM 606 O O . GLU A 1 78 ? 4.179 13.533 -10.533 1.00 93.75 78 GLU A O 1
ATOM 611 N N . TYR A 1 79 ? 4.764 13.480 -8.373 1.00 94.69 79 TYR A N 1
ATOM 612 C CA . TYR A 1 79 ? 5.785 12.448 -8.592 1.00 94.69 79 TYR A CA 1
ATOM 613 C C . TYR A 1 79 ? 5.196 11.119 -9.056 1.00 94.69 79 TYR A C 1
ATOM 615 O O . TYR A 1 79 ? 5.815 10.455 -9.881 1.00 94.69 79 TYR A O 1
ATOM 623 N N . ALA A 1 80 ? 4.013 10.743 -8.565 1.00 95.50 80 ALA A N 1
ATOM 624 C CA . ALA A 1 80 ? 3.312 9.566 -9.061 1.00 95.50 80 ALA A CA 1
ATOM 625 C C . ALA A 1 80 ? 2.989 9.688 -10.559 1.00 95.50 80 ALA A C 1
ATOM 627 O O . ALA A 1 80 ? 3.232 8.742 -11.301 1.00 95.50 80 ALA A O 1
ATOM 628 N N . ALA A 1 81 ? 2.504 10.849 -11.014 1.00 95.88 81 ALA A N 1
ATOM 629 C CA . ALA A 1 81 ? 2.211 11.082 -12.427 1.00 95.88 81 ALA A CA 1
ATOM 630 C C . ALA A 1 81 ? 3.476 11.005 -13.298 1.00 95.88 81 ALA A C 1
ATOM 632 O O . ALA A 1 81 ? 3.483 10.276 -14.285 1.00 95.88 81 ALA A O 1
ATOM 633 N N . LEU A 1 82 ? 4.565 11.670 -12.889 1.00 97.06 82 LEU A N 1
ATOM 634 C CA . LEU A 1 82 ? 5.852 11.614 -13.598 1.00 97.06 82 LEU A CA 1
ATOM 635 C C . LEU A 1 82 ? 6.426 10.190 -13.644 1.00 97.06 82 LEU A C 1
ATOM 637 O O . LEU A 1 82 ? 7.022 9.785 -14.635 1.00 97.06 82 LEU A O 1
ATOM 641 N N . ALA A 1 83 ? 6.256 9.419 -12.571 1.00 96.56 83 ALA A N 1
ATOM 642 C CA . ALA A 1 83 ? 6.741 8.048 -12.500 1.00 96.56 83 ALA A CA 1
ATOM 643 C C . ALA A 1 83 ? 5.939 7.085 -13.386 1.00 96.56 83 ALA A C 1
ATOM 645 O O . ALA A 1 83 ? 6.517 6.165 -13.959 1.00 96.56 83 ALA A O 1
ATOM 646 N N . VAL A 1 84 ? 4.630 7.306 -13.521 1.00 96.88 84 VAL A N 1
ATOM 647 C CA . VAL A 1 84 ? 3.789 6.562 -14.467 1.00 96.88 84 VAL A CA 1
ATOM 648 C C . VAL A 1 84 ? 4.115 6.958 -15.909 1.00 96.88 84 VAL A C 1
ATOM 650 O O . VAL A 1 84 ? 4.260 6.073 -16.740 1.00 96.88 84 VAL A O 1
ATOM 653 N N . GLU A 1 85 ? 4.323 8.244 -16.212 1.00 96.75 85 GLU A N 1
ATOM 654 C CA . GLU A 1 85 ? 4.792 8.693 -17.540 1.00 96.75 85 GLU A CA 1
ATOM 655 C C . GLU A 1 85 ? 6.132 8.040 -17.913 1.00 96.75 85 GLU A C 1
ATOM 657 O O . GLU A 1 85 ? 6.297 7.536 -19.018 1.00 96.75 85 GLU A O 1
ATOM 662 N N . ALA A 1 86 ? 7.065 7.959 -16.961 1.00 95.75 86 ALA A N 1
ATOM 663 C CA . ALA A 1 86 ? 8.358 7.309 -17.157 1.00 95.75 86 ALA A CA 1
ATOM 664 C C . ALA A 1 86 ? 8.266 5.805 -17.464 1.00 95.75 86 ALA A C 1
ATOM 666 O O . ALA A 1 86 ? 9.189 5.238 -18.051 1.00 95.75 86 ALA A O 1
ATOM 667 N N . LEU A 1 87 ? 7.181 5.151 -17.057 1.00 96.00 87 LEU A N 1
ATOM 668 C CA . LEU A 1 87 ? 6.897 3.767 -17.412 1.00 96.00 87 LEU A CA 1
ATOM 669 C C . LEU A 1 87 ? 6.156 3.675 -18.754 1.00 96.00 87 LEU A C 1
ATOM 671 O O . LEU A 1 87 ? 6.491 2.827 -19.572 1.00 96.00 87 LEU A O 1
ATOM 675 N N . ASP A 1 88 ? 5.176 4.545 -18.986 1.00 94.62 88 ASP A N 1
ATOM 676 C CA . ASP A 1 88 ? 4.293 4.505 -20.154 1.00 94.62 88 ASP A CA 1
ATOM 677 C C . ASP A 1 88 ? 4.991 4.893 -21.457 1.00 94.62 88 ASP A C 1
ATOM 679 O O . ASP A 1 88 ? 4.749 4.255 -22.481 1.00 94.62 88 ASP A O 1
ATOM 683 N N . ASP A 1 89 ? 5.842 5.923 -21.427 1.00 90.50 89 ASP A N 1
ATOM 684 C CA . ASP A 1 89 ? 6.501 6.452 -22.624 1.00 90.50 89 ASP A CA 1
ATOM 685 C C . ASP A 1 89 ? 7.378 5.394 -23.319 1.00 90.50 89 ASP A C 1
ATOM 687 O O . ASP A 1 89 ? 7.251 5.231 -24.535 1.00 90.50 89 ASP A O 1
ATOM 691 N N . PRO A 1 90 ? 8.256 4.654 -22.607 1.00 87.19 90 PRO A N 1
ATOM 692 C CA . PRO A 1 90 ? 9.094 3.646 -23.244 1.00 87.19 90 PRO A CA 1
ATOM 693 C C . PRO A 1 90 ? 8.432 2.265 -23.288 1.00 87.19 90 PRO A C 1
ATOM 695 O O . PRO A 1 90 ? 8.859 1.436 -24.082 1.00 87.19 90 PRO A O 1
ATOM 698 N N . MET A 1 91 ? 7.451 1.986 -22.418 1.00 89.31 91 MET A N 1
ATOM 699 C CA . MET A 1 91 ? 6.844 0.660 -22.256 1.00 89.31 91 MET A CA 1
ATOM 700 C C . MET A 1 91 ? 5.320 0.774 -22.097 1.00 89.31 91 MET A C 1
ATOM 702 O O . MET A 1 91 ? 4.786 0.615 -20.999 1.00 89.31 91 MET A O 1
ATOM 706 N N . PRO A 1 92 ? 4.577 1.026 -23.184 1.00 88.94 92 PRO A N 1
ATOM 707 C CA . PRO A 1 92 ? 3.145 1.315 -23.100 1.00 88.94 92 PRO A CA 1
ATOM 708 C C . PRO A 1 92 ? 2.257 0.087 -22.827 1.00 88.94 92 PRO A C 1
ATOM 710 O O . PRO A 1 92 ? 1.037 0.231 -22.740 1.00 88.94 92 PRO A O 1
ATOM 713 N N . ASN A 1 93 ? 2.817 -1.128 -22.771 1.00 92.31 93 ASN A N 1
ATOM 714 C CA . ASN A 1 93 ? 2.054 -2.370 -22.638 1.00 92.31 93 ASN A CA 1
ATOM 715 C C . ASN A 1 93 ? 2.866 -3.515 -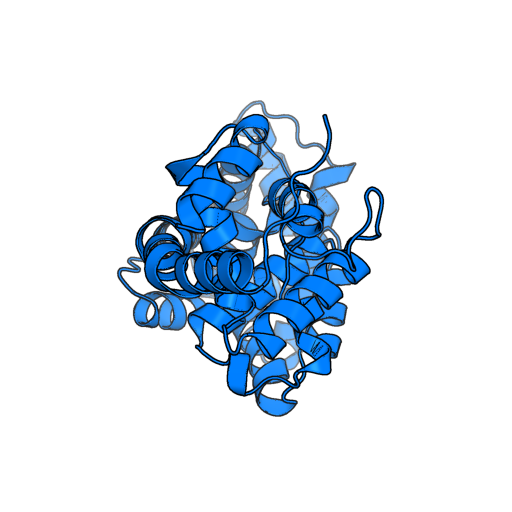21.999 1.00 92.31 93 ASN A C 1
ATOM 717 O O . ASN A 1 93 ? 4.080 -3.421 -21.818 1.00 92.31 93 ASN A O 1
ATOM 721 N N . ALA A 1 94 ? 2.180 -4.626 -21.712 1.00 93.00 94 ALA A N 1
ATOM 722 C CA . ALA A 1 94 ? 2.750 -5.806 -21.064 1.00 93.00 94 ALA A CA 1
ATOM 723 C C . ALA A 1 94 ? 3.903 -6.473 -21.836 1.00 93.00 94 ALA A C 1
ATOM 725 O O . ALA A 1 94 ? 4.829 -6.975 -21.204 1.00 93.00 94 ALA A O 1
ATOM 726 N N . ASN A 1 95 ? 3.903 -6.451 -23.174 1.00 94.88 95 ASN A N 1
ATOM 727 C CA . ASN A 1 95 ? 4.967 -7.078 -23.969 1.00 94.88 95 ASN A CA 1
ATOM 728 C C . ASN A 1 95 ? 6.279 -6.287 -23.877 1.00 94.88 95 ASN A C 1
ATOM 730 O O . ASN A 1 95 ? 7.343 -6.867 -23.674 1.00 94.88 95 ASN A O 1
ATOM 734 N N . GLU A 1 96 ? 6.196 -4.961 -23.989 1.00 95.69 96 GLU A N 1
ATOM 735 C CA . GLU A 1 96 ? 7.340 -4.054 -23.808 1.00 95.69 96 GLU A CA 1
ATOM 736 C C . GLU A 1 96 ? 7.884 -4.145 -22.376 1.00 95.69 96 GLU A C 1
ATOM 738 O O . GLU A 1 96 ? 9.095 -4.201 -22.156 1.00 95.69 96 GLU A O 1
ATOM 743 N N . PHE A 1 97 ? 6.987 -4.242 -21.390 1.00 96.75 97 PHE A N 1
ATOM 744 C CA . PHE A 1 97 ? 7.373 -4.451 -19.999 1.00 96.75 97 PHE A CA 1
ATOM 745 C C . PHE A 1 97 ? 8.070 -5.805 -19.788 1.00 96.75 97 PHE A C 1
ATOM 747 O O . PHE A 1 97 ? 9.134 -5.855 -19.178 1.00 96.75 97 PHE A O 1
ATOM 754 N N . ALA A 1 98 ? 7.557 -6.898 -20.355 1.00 97.12 98 ALA A N 1
ATOM 755 C CA . ALA A 1 98 ? 8.224 -8.200 -20.299 1.00 97.12 98 ALA A CA 1
ATOM 756 C C . ALA A 1 98 ? 9.620 -8.161 -20.953 1.00 97.12 98 ALA A C 1
ATOM 758 O O . ALA A 1 98 ? 10.578 -8.701 -20.401 1.00 97.12 98 ALA A O 1
ATOM 759 N N . ALA A 1 99 ? 9.776 -7.458 -22.081 1.00 96.75 99 ALA A N 1
ATOM 760 C CA . ALA A 1 99 ? 11.076 -7.255 -22.724 1.00 96.75 99 ALA A CA 1
ATOM 761 C C . ALA A 1 99 ? 12.047 -6.427 -21.857 1.00 96.75 99 ALA A C 1
ATOM 763 O O . ALA A 1 99 ? 13.254 -6.703 -21.829 1.00 96.75 99 ALA A O 1
ATOM 764 N N . LEU A 1 100 ? 11.540 -5.437 -21.109 1.00 96.31 100 LEU A N 1
ATOM 765 C CA . LEU A 1 100 ? 12.323 -4.705 -20.111 1.00 96.31 100 LEU A CA 1
ATOM 766 C C . LEU A 1 100 ? 12.885 -5.665 -19.049 1.00 96.31 100 LEU A C 1
ATOM 768 O O . LEU A 1 100 ? 14.093 -5.622 -18.786 1.00 96.31 100 LEU A O 1
ATOM 772 N N . LEU A 1 101 ? 12.026 -6.510 -18.467 1.00 97.50 101 LEU A N 1
ATOM 773 C CA . LEU A 1 101 ? 12.395 -7.462 -17.412 1.00 97.50 101 LEU A CA 1
ATOM 774 C C . LEU A 1 101 ? 13.367 -8.530 -17.928 1.00 97.50 101 LEU A C 1
ATOM 776 O O . LEU A 1 101 ? 14.393 -8.790 -17.301 1.00 97.50 101 LEU A O 1
ATOM 780 N N . ALA A 1 102 ? 13.113 -9.080 -19.119 1.00 97.19 102 ALA A N 1
ATOM 781 C CA . ALA A 1 102 ? 13.978 -10.073 -19.757 1.00 97.19 102 ALA A CA 1
ATOM 782 C C . ALA A 1 102 ? 15.416 -9.570 -19.974 1.00 97.19 102 ALA A C 1
ATOM 784 O O . ALA A 1 102 ? 16.358 -10.359 -19.972 1.00 97.19 102 ALA A O 1
ATOM 785 N N . GLY A 1 103 ? 15.601 -8.256 -20.133 1.00 94.56 103 GLY A N 1
ATOM 786 C CA . GLY A 1 103 ? 16.924 -7.650 -20.278 1.00 94.56 103 GLY A CA 1
ATOM 787 C C . GLY A 1 103 ? 17.734 -7.527 -18.982 1.00 94.56 103 GLY A C 1
ATOM 788 O O . GLY A 1 103 ? 18.863 -7.055 -19.051 1.00 94.56 103 GLY A O 1
ATOM 789 N N . GLY A 1 104 ? 17.189 -7.881 -17.810 1.00 92.81 104 GLY A N 1
ATOM 790 C CA . GLY A 1 104 ? 17.937 -7.965 -16.544 1.00 92.81 104 GLY A CA 1
ATOM 791 C C . GLY A 1 104 ? 18.327 -6.633 -15.884 1.00 92.81 104 GLY A C 1
ATOM 792 O O . GLY A 1 104 ? 18.895 -6.632 -14.798 1.00 92.81 104 GLY A O 1
ATOM 793 N N . HIS A 1 105 ? 18.020 -5.500 -16.520 1.00 93.44 105 HIS A N 1
ATOM 794 C CA . HIS A 1 105 ? 18.398 -4.151 -16.073 1.00 93.44 105 HIS A CA 1
ATOM 795 C C . HIS A 1 105 ? 17.179 -3.222 -15.986 1.00 93.44 105 HIS A C 1
ATOM 797 O O . HIS A 1 105 ? 17.219 -2.071 -16.426 1.00 93.44 105 HIS A O 1
ATOM 803 N N . ALA A 1 106 ? 16.048 -3.743 -15.504 1.00 95.69 106 ALA A N 1
ATOM 804 C CA . ALA A 1 106 ? 14.800 -2.989 -15.432 1.00 95.69 106 ALA A CA 1
ATOM 805 C C . ALA A 1 106 ? 14.917 -1.767 -14.510 1.00 95.69 106 ALA A C 1
ATOM 807 O O . ALA A 1 106 ? 14.509 -0.674 -14.899 1.00 95.69 106 ALA A O 1
ATOM 808 N N . GLY A 1 107 ? 15.521 -1.936 -13.329 1.00 95.75 107 GLY A N 1
ATOM 809 C CA . GLY A 1 107 ? 15.676 -0.879 -12.333 1.00 95.75 107 GLY A CA 1
ATOM 810 C C . GLY A 1 107 ? 16.390 0.367 -12.865 1.00 95.75 107 GLY A C 1
ATOM 811 O O . GLY A 1 107 ? 15.843 1.472 -12.819 1.00 95.75 107 GLY A O 1
ATOM 812 N N . ASP A 1 108 ? 17.576 0.181 -13.448 1.00 96.62 108 ASP A N 1
ATOM 813 C CA . ASP A 1 108 ? 18.373 1.268 -14.029 1.00 96.62 108 ASP A CA 1
ATOM 814 C C . ASP A 1 108 ? 17.659 1.960 -15.198 1.00 96.62 108 ASP A C 1
ATOM 816 O O . ASP A 1 108 ? 17.667 3.189 -15.299 1.00 96.62 108 ASP A O 1
ATOM 820 N N . ARG A 1 109 ? 17.008 1.191 -16.079 1.00 96.50 109 ARG A N 1
ATOM 821 C CA . ARG A 1 109 ? 16.285 1.747 -17.233 1.00 96.50 109 ARG A CA 1
ATOM 822 C C . ARG A 1 109 ? 15.064 2.563 -16.807 1.00 96.50 109 ARG A C 1
ATOM 824 O O . ARG A 1 109 ? 14.847 3.654 -17.335 1.00 96.50 109 ARG A O 1
ATOM 831 N N . LEU A 1 110 ? 14.312 2.088 -15.815 1.00 97.19 110 LEU A N 1
ATOM 832 C CA . LEU A 1 110 ? 13.199 2.835 -15.225 1.00 97.19 110 LEU A CA 1
ATOM 833 C C . LEU A 1 110 ? 13.681 4.131 -14.567 1.00 97.19 110 LEU A C 1
ATOM 835 O O . LEU A 1 110 ? 13.070 5.185 -14.753 1.00 97.19 110 LEU A O 1
ATOM 839 N N . TRP A 1 111 ? 14.806 4.078 -13.850 1.00 97.75 111 TRP A N 1
ATOM 840 C CA . TRP A 1 111 ? 15.415 5.263 -13.253 1.00 97.75 111 TRP A CA 1
ATOM 841 C C . TRP A 1 111 ? 15.807 6.312 -14.301 1.00 97.75 111 TRP A C 1
ATOM 843 O O . TRP A 1 111 ? 15.474 7.490 -14.156 1.00 97.75 111 TRP A O 1
ATOM 853 N N . GLN A 1 112 ? 16.484 5.891 -15.371 1.00 97.31 112 GLN A N 1
ATOM 854 C CA . GLN A 1 112 ? 16.890 6.779 -16.463 1.00 97.31 112 GLN A CA 1
ATOM 855 C C . GLN A 1 112 ? 15.681 7.428 -17.143 1.00 97.31 112 GLN A C 1
ATOM 857 O O . 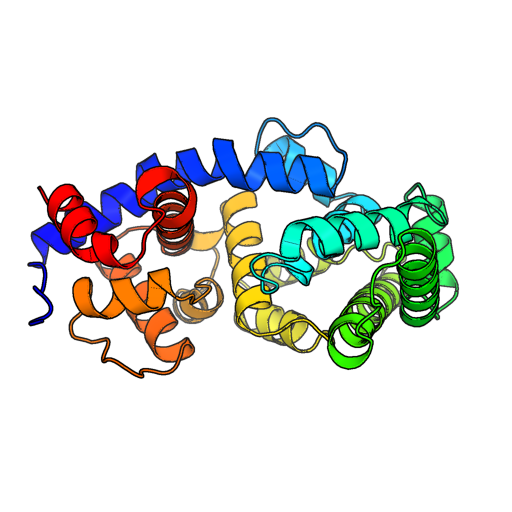GLN A 1 112 ? 15.688 8.639 -17.373 1.00 97.31 112 GLN A O 1
ATOM 862 N N . SER A 1 113 ? 14.628 6.647 -17.400 1.00 97.56 113 SER A N 1
ATOM 863 C CA . SER A 1 113 ? 13.377 7.164 -17.959 1.00 97.56 113 SER A CA 1
ATOM 864 C C . SER A 1 113 ? 12.755 8.229 -17.050 1.00 97.56 113 SER A C 1
ATOM 866 O O . SER A 1 113 ? 12.434 9.334 -17.491 1.00 97.56 113 SER A O 1
ATOM 868 N N . PHE A 1 114 ? 12.684 7.960 -15.743 1.00 97.88 114 PHE A N 1
ATOM 869 C CA . PHE A 1 114 ? 12.156 8.916 -14.773 1.00 97.88 114 PHE A CA 1
ATOM 870 C C . PHE A 1 114 ? 12.979 10.206 -14.691 1.00 97.88 114 PHE A C 1
ATOM 872 O O . PHE A 1 114 ? 12.416 11.302 -14.672 1.00 97.88 114 PHE A O 1
ATOM 879 N N . ALA A 1 115 ? 14.310 10.109 -14.697 1.00 97.88 115 ALA A N 1
ATOM 880 C CA . ALA A 1 115 ? 15.183 11.279 -14.701 1.00 97.88 115 ALA A CA 1
ATOM 881 C C . ALA A 1 115 ? 14.990 12.148 -15.962 1.00 97.88 115 ALA A C 1
ATOM 883 O O . ALA A 1 115 ? 14.981 13.384 -15.872 1.00 97.88 115 ALA A O 1
ATOM 884 N N . ALA A 1 116 ? 14.773 11.517 -17.120 1.00 97.81 116 ALA A N 1
ATOM 885 C CA . ALA A 1 116 ? 14.477 12.204 -18.374 1.00 97.81 116 ALA A CA 1
ATOM 886 C C . ALA A 1 116 ? 13.115 12.917 -18.329 1.00 97.81 116 ALA A C 1
ATOM 888 O O . ALA A 1 116 ? 13.029 14.093 -18.692 1.00 97.81 116 ALA A O 1
ATOM 889 N N . VAL A 1 117 ? 12.071 12.254 -17.817 1.00 97.94 117 VAL A N 1
ATOM 890 C CA . VAL A 1 117 ? 10.738 12.853 -17.624 1.00 97.94 117 VAL A CA 1
ATOM 891 C C . VAL A 1 117 ? 10.806 14.043 -16.664 1.00 97.94 117 VAL A C 1
ATOM 893 O O . VAL A 1 117 ? 10.335 15.130 -16.989 1.00 97.94 117 VAL A O 1
ATOM 896 N N . CYS A 1 118 ? 11.476 13.913 -15.518 1.00 97.31 118 CYS A N 1
ATOM 897 C CA . CYS A 1 118 ? 11.680 15.040 -14.605 1.00 97.31 118 CYS A CA 1
ATOM 898 C C . CYS A 1 118 ? 12.387 16.226 -15.278 1.00 97.31 118 CYS A C 1
ATOM 900 O O . CYS A 1 118 ? 11.974 17.368 -15.087 1.00 97.31 118 CYS A O 1
ATOM 902 N N . THR A 1 119 ? 13.414 15.969 -16.094 1.00 97.12 119 THR A N 1
ATOM 903 C CA . THR A 1 119 ? 14.111 17.018 -16.858 1.00 97.12 119 THR A CA 1
ATOM 904 C C . THR A 1 119 ? 13.160 17.731 -17.819 1.00 97.12 119 THR A C 1
ATOM 906 O O . THR A 1 119 ? 13.124 18.960 -17.849 1.00 97.12 119 THR A O 1
ATOM 909 N N . ARG A 1 120 ? 12.338 16.970 -18.552 1.00 97.00 120 ARG A N 1
ATOM 910 C CA . ARG A 1 120 ? 11.337 17.487 -19.499 1.00 97.00 120 ARG A CA 1
ATOM 911 C C . ARG A 1 120 ? 10.311 18.400 -18.823 1.00 97.00 120 ARG A C 1
ATOM 913 O O . ARG A 1 120 ? 9.953 19.433 -19.377 1.00 97.00 120 ARG A O 1
ATOM 920 N N . HIS A 1 121 ? 9.885 18.045 -17.612 1.00 96.94 121 HIS A N 1
ATOM 921 C CA . HIS A 1 121 ? 8.918 18.807 -16.814 1.00 96.94 121 HIS A CA 1
ATOM 922 C C . HIS A 1 121 ? 9.559 19.878 -15.915 1.00 96.94 121 HIS A C 1
ATOM 924 O O . HIS A 1 121 ? 8.882 20.454 -15.065 1.00 96.94 121 HIS A O 1
ATOM 930 N N . ASN A 1 122 ? 10.861 20.155 -16.070 1.00 96.06 122 ASN A N 1
ATOM 931 C CA . ASN A 1 122 ? 11.620 21.085 -15.224 1.00 96.06 122 ASN A CA 1
ATOM 932 C C . ASN A 1 122 ? 11.444 20.807 -13.714 1.00 96.06 122 ASN A C 1
ATOM 934 O O . ASN A 1 122 ? 11.328 21.713 -12.883 1.00 96.06 122 ASN A O 1
ATOM 938 N N . ARG A 1 123 ? 11.401 19.522 -13.347 1.00 96.06 123 ARG A N 1
ATOM 939 C CA . ARG A 1 123 ? 11.209 19.055 -11.976 1.00 96.06 123 ARG A CA 1
ATOM 940 C C . ARG A 1 123 ? 12.490 18.437 -11.431 1.00 96.06 123 ARG A C 1
ATOM 942 O O . ARG A 1 123 ? 13.184 17.677 -12.100 1.00 96.06 123 ARG A O 1
ATOM 949 N N . LYS A 1 124 ? 12.807 18.736 -10.168 1.00 94.75 124 LYS A N 1
ATOM 950 C CA . LYS A 1 124 ? 13.992 18.182 -9.505 1.00 94.75 124 LYS A CA 1
ATOM 951 C C . LYS A 1 124 ? 13.838 16.672 -9.301 1.00 94.75 124 LYS A C 1
ATOM 953 O O . LYS A 1 124 ? 12.953 16.226 -8.586 1.00 94.75 124 LYS A O 1
ATOM 958 N N . VAL A 1 125 ? 14.784 15.908 -9.834 1.00 93.12 125 VAL A N 1
ATOM 959 C CA . VAL A 1 125 ? 14.801 14.438 -9.790 1.00 93.12 125 VAL A CA 1
ATOM 960 C C . VAL A 1 125 ? 14.899 13.855 -8.371 1.00 93.12 125 VAL A C 1
ATOM 962 O O . VAL A 1 125 ? 14.372 12.776 -8.126 1.00 93.12 125 VAL A O 1
ATOM 965 N N . ASN A 1 126 ? 15.544 14.549 -7.422 1.00 92.38 126 ASN A N 1
ATOM 966 C CA . ASN A 1 126 ? 15.734 14.100 -6.029 1.00 92.38 126 ASN A CA 1
ATOM 967 C C . ASN A 1 126 ? 16.226 12.642 -5.906 1.00 92.38 126 ASN A C 1
ATOM 969 O O . ASN A 1 126 ? 15.597 11.812 -5.248 1.00 92.38 126 ASN A O 1
ATOM 973 N N . GLU A 1 127 ? 17.371 12.350 -6.527 1.00 95.00 127 GLU A N 1
ATOM 974 C CA . GLU A 1 127 ? 17.961 11.008 -6.647 1.00 95.00 127 GLU A CA 1
ATOM 975 C C . GLU A 1 127 ? 17.982 10.198 -5.353 1.00 95.00 127 GLU A C 1
ATOM 977 O O . GLU A 1 127 ? 17.450 9.091 -5.329 1.00 95.00 127 GLU A O 1
ATOM 982 N N . GLN A 1 128 ? 18.480 10.781 -4.261 1.00 91.81 128 GLN A N 1
ATOM 983 C CA . GLN A 1 128 ? 18.556 10.123 -2.951 1.00 91.81 128 GLN A CA 1
ATOM 984 C C . GLN A 1 128 ? 17.215 9.557 -2.466 1.00 91.81 128 GLN A C 1
ATOM 986 O O . GLN A 1 128 ? 17.186 8.582 -1.722 1.00 91.81 128 GLN A O 1
ATOM 991 N N . LEU A 1 129 ? 16.104 10.179 -2.863 1.00 89.88 129 LEU A N 1
ATOM 992 C CA . LEU A 1 129 ? 14.774 9.775 -2.432 1.00 89.88 129 LEU A CA 1
ATOM 993 C C . LEU A 1 129 ? 14.068 8.883 -3.464 1.00 89.88 129 LEU A C 1
ATOM 995 O O . LEU A 1 129 ? 13.196 8.104 -3.088 1.00 89.88 129 LEU A O 1
ATOM 999 N N . ASN A 1 130 ? 14.380 9.035 -4.753 1.00 94.38 130 ASN A N 1
ATOM 1000 C CA . ASN A 1 130 ? 13.610 8.435 -5.846 1.00 94.38 130 ASN A CA 1
ATOM 1001 C C . ASN A 1 130 ? 14.302 7.231 -6.489 1.00 94.38 130 ASN A C 1
ATOM 1003 O O . ASN A 1 130 ? 13.623 6.267 -6.820 1.00 94.38 130 ASN A O 1
ATOM 1007 N N . ARG A 1 131 ? 15.631 7.239 -6.624 1.00 96.12 131 ARG A N 1
ATOM 1008 C CA . ARG A 1 131 ? 16.366 6.194 -7.352 1.00 96.12 131 ARG A CA 1
ATOM 1009 C C . ARG A 1 131 ? 16.125 4.805 -6.788 1.00 96.12 131 ARG A C 1
ATOM 1011 O O . ARG A 1 131 ? 15.785 3.887 -7.524 1.00 96.12 131 ARG A O 1
ATOM 1018 N N . GLY A 1 132 ? 16.176 4.703 -5.461 1.00 95.75 132 GLY A N 1
ATOM 1019 C CA . GLY A 1 132 ? 15.951 3.443 -4.774 1.00 95.75 132 GLY A CA 1
ATOM 1020 C C . GLY A 1 132 ? 14.585 2.818 -5.052 1.00 95.75 132 GLY A C 1
ATOM 1021 O O . GLY A 1 132 ? 14.503 1.602 -5.067 1.00 95.75 132 GLY A O 1
ATOM 1022 N N . VAL A 1 133 ? 13.545 3.620 -5.308 1.00 94.75 133 VAL A N 1
ATOM 1023 C CA . VAL A 1 133 ? 12.196 3.129 -5.632 1.00 94.75 133 VAL A CA 1
ATOM 1024 C C . VAL A 1 133 ? 12.171 2.435 -6.993 1.00 94.75 133 VAL A C 1
ATOM 1026 O O . VAL A 1 133 ? 11.627 1.340 -7.102 1.00 94.75 133 VAL A O 1
ATOM 1029 N N . PHE A 1 134 ? 12.742 3.068 -8.021 1.00 97.19 134 PHE A N 1
ATOM 1030 C CA . PHE A 1 134 ? 12.737 2.528 -9.384 1.00 97.19 134 PHE A CA 1
ATOM 1031 C C . PHE A 1 134 ? 13.645 1.311 -9.506 1.00 97.19 134 PHE A C 1
ATOM 1033 O O . PHE A 1 134 ? 13.210 0.292 -10.034 1.00 97.19 134 PHE A O 1
ATOM 1040 N N . GLU A 1 135 ? 14.859 1.399 -8.954 1.00 97.06 135 GLU A N 1
ATOM 1041 C CA . GLU A 1 135 ? 15.772 0.259 -8.879 1.00 97.06 135 GLU A CA 1
ATOM 1042 C C . GLU A 1 135 ? 15.132 -0.889 -8.099 1.00 97.06 135 GLU A C 1
ATOM 1044 O O . GLU A 1 135 ? 14.984 -1.979 -8.629 1.00 97.06 135 GLU A O 1
ATOM 1049 N N . GLY A 1 136 ? 14.639 -0.626 -6.885 1.00 97.31 136 GLY A N 1
ATOM 1050 C CA . GLY A 1 136 ? 14.050 -1.655 -6.033 1.00 97.31 136 GLY A CA 1
ATOM 1051 C C . GLY A 1 136 ? 12.870 -2.374 -6.681 1.00 97.31 136 GLY A C 1
ATOM 1052 O O . GLY A 1 136 ? 12.848 -3.602 -6.706 1.00 97.31 136 GLY A O 1
ATOM 1053 N N . LEU A 1 137 ? 11.887 -1.634 -7.204 1.00 97.88 137 LEU A N 1
ATOM 1054 C CA . LEU A 1 137 ? 10.722 -2.248 -7.845 1.00 97.88 137 LEU A CA 1
ATOM 1055 C C . LEU A 1 137 ? 11.101 -2.966 -9.145 1.00 97.88 137 LEU A C 1
ATOM 1057 O O . LEU A 1 137 ? 10.633 -4.080 -9.367 1.00 97.88 137 LEU A O 1
ATOM 1061 N N . GLY A 1 138 ? 11.943 -2.356 -9.986 1.00 97.94 138 GLY A N 1
ATOM 1062 C CA . GLY A 1 138 ? 12.380 -2.951 -11.249 1.00 97.94 138 GLY A CA 1
ATOM 1063 C C . GLY A 1 138 ? 13.185 -4.234 -11.049 1.00 97.94 138 GLY A C 1
ATOM 1064 O O . GLY A 1 138 ? 12.916 -5.234 -11.716 1.00 97.94 138 GLY A O 1
ATOM 1065 N N . ASP A 1 139 ? 14.121 -4.232 -10.102 1.00 97.94 139 ASP A N 1
ATOM 1066 C CA . ASP A 1 139 ? 14.936 -5.399 -9.756 1.00 97.94 139 ASP A CA 1
ATOM 1067 C C . ASP A 1 139 ? 14.058 -6.519 -9.192 1.00 97.94 139 ASP A C 1
ATOM 1069 O O . ASP A 1 139 ? 14.181 -7.669 -9.604 1.00 97.94 139 ASP A O 1
ATOM 1073 N N . PHE A 1 140 ? 13.101 -6.182 -8.322 1.00 98.19 140 PHE A N 1
ATOM 1074 C CA . PHE A 1 140 ? 12.184 -7.164 -7.750 1.00 98.19 140 PHE A CA 1
ATOM 1075 C C . PHE A 1 140 ? 11.254 -7.793 -8.802 1.00 98.19 140 PHE A C 1
ATOM 1077 O O . PHE A 1 140 ? 11.080 -9.009 -8.822 1.00 98.19 140 PHE A O 1
ATOM 1084 N N . ALA A 1 141 ? 10.694 -6.999 -9.722 1.00 98.38 141 ALA A N 1
ATOM 1085 C CA . ALA A 1 141 ? 9.924 -7.536 -10.848 1.00 98.38 141 ALA A CA 1
ATOM 1086 C C . ALA A 1 141 ? 10.787 -8.417 -11.767 1.00 98.38 141 ALA A C 1
ATOM 1088 O O . ALA A 1 141 ? 10.319 -9.443 -12.254 1.00 98.38 141 ALA A O 1
ATOM 1089 N N . THR A 1 142 ? 12.051 -8.036 -11.978 1.00 98.44 142 THR A N 1
ATOM 1090 C CA . THR A 1 142 ? 13.012 -8.805 -12.783 1.00 98.44 142 THR A CA 1
ATOM 1091 C C . THR A 1 142 ? 13.325 -10.151 -12.137 1.00 98.44 142 THR A C 1
ATOM 1093 O O . THR A 1 142 ? 13.321 -11.163 -12.829 1.00 98.44 142 THR A O 1
ATOM 1096 N N . GLU A 1 143 ? 13.549 -10.187 -10.821 1.00 98.00 143 GLU A N 1
ATOM 1097 C CA . GLU A 1 143 ? 13.775 -11.425 -10.066 1.00 98.00 143 GLU A CA 1
ATOM 1098 C C . GLU A 1 143 ? 12.582 -12.383 -10.195 1.00 98.00 143 GLU A C 1
ATOM 1100 O O . GLU A 1 143 ? 12.760 -13.566 -10.483 1.00 98.00 143 GLU A O 1
ATOM 1105 N N . ILE A 1 144 ? 11.358 -11.863 -10.055 1.00 98.19 144 ILE A N 1
ATOM 1106 C CA . ILE A 1 144 ? 10.136 -12.654 -10.250 1.00 98.19 144 ILE A CA 1
ATOM 1107 C C . ILE A 1 144 ? 10.078 -13.182 -11.686 1.00 98.19 144 ILE A C 1
ATOM 1109 O O . ILE A 1 144 ? 9.922 -14.383 -11.882 1.00 98.19 144 ILE A O 1
ATOM 1113 N N . TYR A 1 145 ? 10.295 -12.317 -12.681 1.00 98.31 145 TYR A N 1
ATOM 1114 C CA . TYR A 1 145 ? 10.268 -12.695 -14.094 1.00 98.31 145 TYR A CA 1
ATOM 1115 C C . TYR A 1 145 ? 11.299 -13.774 -14.439 1.00 98.31 145 TYR A C 1
ATOM 1117 O O . TYR A 1 145 ? 11.013 -14.680 -15.214 1.00 98.31 145 TYR A O 1
ATOM 1125 N N . GLN A 1 146 ? 12.496 -13.723 -13.853 1.00 97.50 146 GLN A N 1
ATOM 1126 C CA . GLN A 1 146 ? 13.512 -14.765 -14.031 1.00 97.50 146 GLN A CA 1
ATOM 1127 C C . GLN A 1 146 ? 13.076 -16.120 -13.453 1.00 9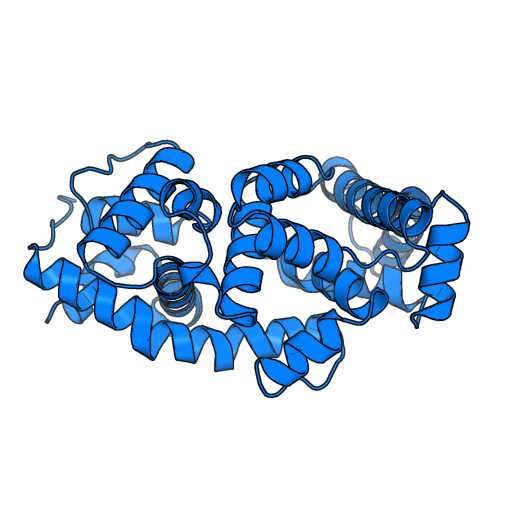7.50 146 GLN A C 1
ATOM 1129 O O . GLN A 1 146 ? 13.542 -17.159 -13.918 1.00 97.50 146 GLN A O 1
ATOM 1134 N N . SER A 1 147 ? 12.191 -16.111 -12.454 1.00 96.88 147 SER A N 1
ATOM 1135 C CA . SER A 1 147 ? 11.649 -17.306 -11.808 1.00 96.88 147 SER A CA 1
ATOM 1136 C C . SER A 1 147 ? 10.434 -17.881 -12.549 1.00 96.88 147 SER A C 1
ATOM 1138 O O . SER A 1 147 ? 10.333 -19.099 -12.686 1.00 96.88 147 SER A O 1
ATOM 1140 N N . ASP A 1 148 ? 9.510 -17.034 -13.022 1.00 97.00 148 ASP A N 1
ATOM 1141 C CA . ASP A 1 148 ? 8.198 -17.463 -13.541 1.00 97.00 148 ASP A CA 1
ATOM 1142 C C . ASP A 1 148 ? 7.885 -17.062 -14.996 1.00 97.00 148 ASP A C 1
ATOM 1144 O O . ASP A 1 148 ? 6.915 -17.555 -15.570 1.00 97.00 148 ASP A O 1
ATOM 1148 N N . GLY A 1 149 ? 8.694 -16.198 -15.613 1.00 97.06 149 GLY A N 1
ATOM 1149 C CA . GLY A 1 149 ? 8.469 -15.657 -16.957 1.00 97.06 149 GLY A CA 1
ATOM 1150 C C . GLY A 1 149 ? 7.340 -14.620 -17.067 1.00 97.06 149 GLY A C 1
ATOM 1151 O O . GLY A 1 149 ? 6.985 -14.240 -18.181 1.00 97.06 149 GLY A O 1
ATOM 1152 N N . ILE A 1 150 ? 6.764 -14.168 -15.948 1.00 96.69 150 ILE A N 1
ATOM 1153 C CA . ILE A 1 150 ? 5.625 -13.237 -15.878 1.00 96.69 150 ILE A CA 1
ATOM 1154 C C . ILE A 1 150 ? 6.027 -11.931 -15.186 1.00 96.69 150 ILE A C 1
ATOM 1156 O O . ILE A 1 150 ? 5.719 -10.851 -15.691 1.00 96.69 150 ILE A O 1
ATOM 1160 N N . GLY A 1 151 ? 6.714 -11.996 -14.041 1.00 96.62 151 GLY A N 1
ATOM 1161 C CA . GLY A 1 151 ? 7.166 -10.794 -13.326 1.00 96.62 151 GLY A CA 1
ATOM 1162 C C . GLY A 1 151 ? 6.060 -10.014 -12.607 1.00 96.62 151 GLY A C 1
ATOM 1163 O O . GLY A 1 151 ? 6.227 -8.824 -12.327 1.00 96.62 151 GLY A O 1
ATOM 1164 N N . ASN A 1 152 ? 4.915 -10.639 -12.307 1.00 98.38 152 ASN A N 1
ATOM 1165 C CA . ASN A 1 152 ? 3.815 -9.960 -11.620 1.00 98.38 152 ASN A CA 1
ATOM 1166 C C . ASN A 1 152 ? 4.073 -9.897 -10.101 1.00 98.38 152 ASN A C 1
ATOM 1168 O O . ASN A 1 152 ? 3.840 -10.858 -9.362 1.00 98.38 152 ASN A O 1
ATOM 1172 N N . ILE A 1 153 ? 4.510 -8.725 -9.624 1.00 98.06 153 ILE A N 1
ATOM 1173 C CA . ILE A 1 153 ? 4.719 -8.432 -8.195 1.00 98.06 153 ILE A CA 1
ATOM 1174 C C . ILE A 1 153 ? 3.463 -8.726 -7.365 1.00 98.06 153 ILE A C 1
ATOM 1176 O O . ILE A 1 153 ? 3.551 -9.311 -6.286 1.00 98.06 153 ILE A O 1
ATOM 1180 N N . TRP A 1 154 ? 2.294 -8.296 -7.837 1.00 98.44 154 TRP A N 1
ATOM 1181 C CA . TRP A 1 154 ? 1.068 -8.337 -7.053 1.00 98.44 154 TRP A CA 1
ATOM 1182 C C . TRP A 1 154 ? 0.591 -9.770 -6.813 1.00 98.44 154 TRP A C 1
ATOM 1184 O O . TRP A 1 154 ? 0.370 -10.157 -5.663 1.00 98.44 154 TRP A O 1
ATOM 1194 N N . THR A 1 155 ? 0.471 -10.569 -7.876 1.00 98.06 155 THR A N 1
ATOM 1195 C CA . THR A 1 155 ? 0.028 -11.966 -7.766 1.00 98.06 155 THR A CA 1
ATOM 1196 C C . THR A 1 155 ? 1.048 -12.811 -7.009 1.00 98.06 155 THR A C 1
ATOM 1198 O O . THR A 1 155 ? 0.650 -13.587 -6.144 1.00 98.06 155 THR A O 1
ATOM 1201 N N . THR A 1 156 ? 2.350 -12.583 -7.209 1.00 98.06 156 THR A N 1
ATOM 1202 C CA . THR A 1 156 ? 3.415 -13.277 -6.462 1.00 98.06 156 THR A CA 1
ATOM 1203 C C . THR A 1 156 ? 3.280 -13.081 -4.949 1.00 98.06 156 THR A C 1
ATOM 1205 O O . THR A 1 156 ? 3.345 -14.037 -4.168 1.00 98.06 156 THR A O 1
ATOM 1208 N N . LEU A 1 157 ? 3.076 -11.835 -4.508 1.00 97.88 157 LEU A N 1
ATOM 1209 C CA . LEU A 1 157 ? 2.903 -11.521 -3.089 1.00 97.88 157 LEU A CA 1
ATOM 1210 C C . LEU A 1 157 ? 1.587 -12.104 -2.548 1.00 97.88 157 LEU A C 1
ATOM 1212 O O . LEU A 1 157 ? 1.588 -12.716 -1.478 1.00 97.88 157 LEU A O 1
ATOM 1216 N N . LEU A 1 158 ? 0.488 -11.978 -3.300 1.00 97.69 158 LEU A N 1
ATOM 1217 C CA . LEU A 1 158 ? -0.823 -12.528 -2.945 1.00 97.69 158 LEU A CA 1
ATOM 1218 C C . LEU A 1 158 ? -0.777 -14.049 -2.752 1.00 97.69 158 LEU A C 1
ATOM 1220 O O . LEU A 1 158 ? -1.233 -14.557 -1.727 1.00 97.69 158 LEU A O 1
ATOM 1224 N N . GLU A 1 159 ? -0.197 -14.780 -3.701 1.00 97.06 159 GLU A N 1
ATOM 1225 C CA . GLU A 1 159 ? -0.052 -16.236 -3.636 1.00 97.06 159 GLU A CA 1
ATOM 1226 C C . GLU A 1 159 ? 0.788 -16.669 -2.433 1.00 97.06 159 GLU A C 1
ATOM 1228 O O . GLU A 1 159 ? 0.504 -17.684 -1.791 1.00 97.06 159 GLU A O 1
ATOM 1233 N N . SER A 1 160 ? 1.810 -15.885 -2.078 1.00 96.31 160 SER A N 1
ATOM 1234 C CA . SER A 1 160 ? 2.611 -16.122 -0.878 1.00 96.31 160 SER A CA 1
ATOM 1235 C C . SER A 1 160 ? 1.773 -16.017 0.403 1.00 96.31 160 SER A C 1
ATOM 1237 O O . SER A 1 160 ? 1.874 -16.903 1.259 1.00 96.31 160 SER A O 1
ATOM 1239 N N . ILE A 1 161 ? 0.889 -15.014 0.504 1.00 96.62 161 ILE A N 1
ATOM 1240 C CA . ILE A 1 161 ? -0.061 -14.884 1.623 1.00 96.62 161 ILE A CA 1
ATOM 1241 C C . ILE A 1 161 ? -1.033 -16.066 1.626 1.00 96.62 161 ILE A C 1
ATOM 1243 O O . ILE A 1 161 ? -1.160 -16.745 2.643 1.00 96.62 161 ILE A O 1
ATOM 1247 N N . MET A 1 162 ? -1.684 -16.347 0.493 1.00 95.19 162 MET A N 1
ATOM 1248 C CA . MET A 1 162 ? -2.717 -17.385 0.389 1.00 95.19 162 MET A CA 1
ATOM 1249 C C . MET A 1 162 ? -2.191 -18.780 0.732 1.00 95.19 162 MET A C 1
ATOM 1251 O O . MET A 1 162 ? -2.872 -19.551 1.401 1.00 95.19 162 MET A O 1
ATOM 1255 N N . ARG A 1 163 ? -0.968 -19.101 0.304 1.00 95.25 163 ARG A N 1
ATOM 1256 C CA . ARG A 1 163 ? -0.335 -20.398 0.567 1.00 95.25 163 ARG A CA 1
ATOM 1257 C C . ARG A 1 163 ? 0.067 -20.580 2.027 1.00 95.25 163 ARG A C 1
ATOM 1259 O O . ARG A 1 163 ? 0.091 -21.707 2.510 1.00 95.25 163 ARG A O 1
ATOM 1266 N N . ARG A 1 164 ? 0.455 -19.500 2.710 1.00 92.62 164 ARG A N 1
ATOM 1267 C CA . ARG A 1 164 ? 1.026 -19.572 4.065 1.00 92.62 164 ARG A CA 1
ATOM 1268 C C . ARG A 1 164 ? 0.027 -19.218 5.161 1.00 92.62 164 ARG A C 1
ATOM 1270 O O . ARG A 1 164 ? 0.275 -19.571 6.305 1.00 92.62 164 ARG A O 1
ATOM 1277 N N . GLY A 1 165 ? -1.034 -18.473 4.846 1.00 96.38 165 GLY A N 1
ATOM 1278 C CA . GLY A 1 165 ? -1.893 -17.833 5.849 1.00 96.38 165 GLY A CA 1
ATOM 1279 C C . GLY A 1 165 ? -1.146 -16.799 6.705 1.00 96.38 165 GLY A C 1
ATOM 1280 O O . GLY A 1 165 ? -1.591 -16.448 7.793 1.00 96.38 165 GLY A O 1
ATOM 1281 N N . ARG A 1 166 ? 0.023 -16.325 6.250 1.00 97.75 166 ARG A N 1
ATOM 1282 C CA . ARG A 1 166 ? 0.921 -15.430 6.996 1.00 97.75 166 ARG A CA 1
ATOM 1283 C C . ARG A 1 166 ? 1.222 -14.182 6.177 1.00 97.75 166 ARG A C 1
ATOM 1285 O O . ARG A 1 166 ? 1.604 -14.292 5.013 1.00 97.75 166 ARG A O 1
ATOM 1292 N N . ALA A 1 167 ? 1.115 -13.012 6.800 1.00 97.88 167 ALA A N 1
ATOM 1293 C CA . ALA A 1 167 ? 1.508 -11.740 6.198 1.00 97.88 167 ALA A CA 1
ATOM 1294 C C . ALA A 1 167 ? 2.955 -11.353 6.542 1.00 97.88 167 ALA A C 1
ATOM 1296 O O . ALA A 1 167 ? 3.568 -10.619 5.774 1.00 97.88 167 ALA A O 1
ATOM 1297 N N . GLU A 1 168 ? 3.528 -11.866 7.641 1.00 98.06 168 GLU A N 1
ATOM 1298 C CA . GLU A 1 168 ? 4.893 -11.530 8.087 1.00 98.06 168 GLU A CA 1
ATOM 1299 C C . GLU A 1 168 ? 5.966 -11.749 7.0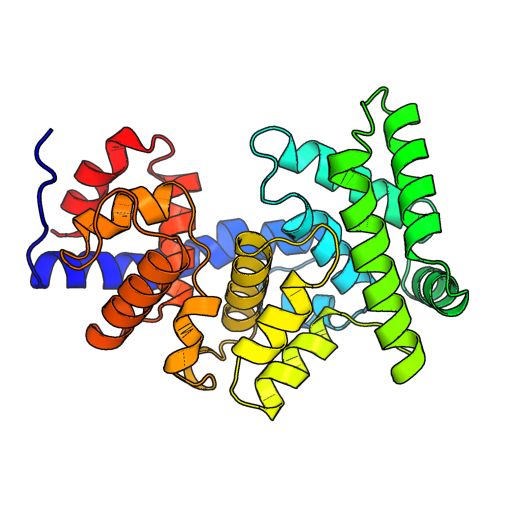01 1.00 98.06 168 GLU A C 1
ATOM 1301 O O . GLU A 1 168 ? 6.698 -10.802 6.694 1.00 98.06 168 GLU A O 1
ATOM 1306 N N . PRO A 1 169 ? 6.073 -12.928 6.349 1.00 97.88 169 PRO A N 1
ATOM 1307 C CA . PRO A 1 169 ? 7.129 -13.146 5.360 1.00 97.88 169 PRO A CA 1
ATOM 1308 C C . PRO A 1 169 ? 6.989 -12.215 4.153 1.00 97.88 169 PRO A C 1
ATOM 1310 O O . PRO A 1 169 ? 7.981 -11.720 3.624 1.00 97.88 169 PRO A O 1
ATOM 1313 N N . VAL A 1 170 ? 5.746 -11.948 3.747 1.00 98.06 170 VAL A N 1
ATOM 1314 C CA . VAL A 1 170 ? 5.422 -11.082 2.608 1.00 98.06 170 VAL A CA 1
ATOM 1315 C C . VAL A 1 170 ? 5.702 -9.622 2.953 1.00 98.06 170 VAL A C 1
ATOM 1317 O O . VAL A 1 170 ? 6.276 -8.900 2.145 1.00 98.06 170 VAL A O 1
ATOM 1320 N N . TYR A 1 171 ? 5.397 -9.195 4.179 1.00 98.25 171 TYR A N 1
ATOM 1321 C CA . TYR A 1 171 ? 5.781 -7.881 4.683 1.00 98.25 171 TYR A CA 1
ATOM 1322 C C . TYR A 1 171 ? 7.295 -7.678 4.613 1.00 98.25 171 TYR A C 1
ATOM 1324 O O . TYR A 1 171 ? 7.744 -6.664 4.082 1.00 98.25 171 TYR A O 1
ATOM 1332 N N . HIS A 1 172 ? 8.079 -8.645 5.101 1.00 97.94 172 HIS A N 1
ATOM 1333 C CA . HIS A 1 172 ? 9.540 -8.577 5.053 1.00 97.94 172 HIS A CA 1
ATOM 1334 C C . HIS A 1 172 ? 10.078 -8.538 3.623 1.00 97.94 172 HIS A C 1
ATOM 1336 O O . HIS A 1 172 ? 10.979 -7.752 3.341 1.00 97.94 172 HIS A O 1
ATOM 1342 N N . GLN A 1 173 ? 9.488 -9.314 2.712 1.00 97.06 173 GLN A N 1
ATOM 1343 C CA . GLN A 1 173 ? 9.812 -9.250 1.289 1.00 97.06 173 GLN A CA 1
ATOM 1344 C C . GLN A 1 173 ? 9.563 -7.843 0.726 1.00 97.06 173 GLN A C 1
ATOM 1346 O O . GLN A 1 173 ? 10.454 -7.274 0.105 1.00 97.06 173 GLN A O 1
ATOM 1351 N N . ILE A 1 174 ? 8.406 -7.237 1.020 1.00 97.12 174 ILE A N 1
ATOM 1352 C CA . ILE A 1 174 ? 8.048 -5.898 0.530 1.00 97.12 174 ILE A CA 1
ATOM 1353 C C . ILE A 1 174 ? 8.977 -4.811 1.084 1.00 97.12 174 ILE A C 1
ATOM 1355 O O . ILE A 1 174 ? 9.428 -3.958 0.328 1.00 97.12 174 ILE A O 1
ATOM 1359 N N . VAL A 1 175 ? 9.264 -4.795 2.390 1.00 96.19 175 VAL A N 1
ATOM 1360 C CA . VAL A 1 175 ? 10.081 -3.717 2.990 1.00 96.19 175 VAL A CA 1
ATOM 1361 C C . VAL A 1 175 ? 11.576 -3.842 2.693 1.00 96.19 175 VAL A C 1
ATOM 1363 O O . VAL A 1 175 ? 12.322 -2.893 2.927 1.00 96.19 175 VAL A O 1
ATOM 1366 N N . ASN A 1 176 ? 12.014 -4.996 2.183 1.00 96.50 176 ASN A N 1
ATOM 1367 C CA . ASN A 1 176 ? 13.364 -5.181 1.657 1.00 96.50 176 ASN A CA 1
ATOM 1368 C C . ASN A 1 176 ? 13.512 -4.642 0.226 1.00 96.50 176 ASN A C 1
ATOM 1370 O O . ASN A 1 176 ? 14.639 -4.443 -0.230 1.00 96.50 176 ASN A O 1
ATOM 1374 N N . ILE A 1 177 ? 12.405 -4.350 -0.468 1.00 96.25 177 ILE A N 1
ATOM 1375 C CA . ILE A 1 177 ? 12.445 -3.633 -1.742 1.00 96.25 177 ILE A CA 1
ATOM 1376 C C . ILE A 1 177 ? 12.985 -2.229 -1.469 1.00 96.25 177 ILE A C 1
ATOM 1378 O O . ILE A 1 177 ? 12.421 -1.453 -0.689 1.00 96.25 177 ILE A O 1
ATOM 1382 N N . ARG A 1 178 ? 14.094 -1.884 -2.127 1.00 94.94 178 ARG A N 1
ATOM 1383 C CA . ARG A 1 178 ? 14.727 -0.570 -1.985 1.00 94.94 178 ARG A CA 1
ATOM 1384 C C . ARG A 1 178 ? 13.692 0.537 -2.242 1.00 94.94 178 ARG A C 1
ATOM 1386 O O . ARG A 1 178 ? 12.842 0.441 -3.119 1.00 94.94 178 ARG A O 1
ATOM 1393 N N . GLY A 1 179 ? 13.714 1.579 -1.412 1.00 91.31 179 GLY A N 1
ATOM 1394 C CA . GLY A 1 179 ? 12.751 2.685 -1.491 1.00 91.31 179 GLY A CA 1
ATOM 1395 C C . GLY A 1 179 ? 11.357 2.403 -0.902 1.00 91.31 179 GLY A C 1
ATOM 1396 O O . GLY A 1 179 ? 10.606 3.356 -0.681 1.00 91.31 179 GLY A O 1
ATOM 1397 N N . ILE A 1 180 ? 11.014 1.156 -0.558 1.00 94.69 180 ILE A N 1
ATOM 1398 C CA . ILE A 1 180 ? 9.725 0.798 0.049 1.00 94.69 180 ILE A CA 1
ATOM 1399 C C . ILE A 1 180 ? 9.881 0.613 1.562 1.00 94.69 180 ILE A C 1
ATOM 1401 O O . ILE A 1 180 ? 10.362 -0.394 2.059 1.00 94.69 180 ILE A O 1
ATOM 1405 N N . GLY A 1 181 ? 9.454 1.612 2.338 1.00 93.50 181 GLY A N 1
ATOM 1406 C CA . GLY A 1 181 ? 9.541 1.547 3.805 1.00 93.50 181 GLY A CA 1
ATOM 1407 C C . GLY A 1 181 ? 8.311 0.921 4.492 1.00 93.50 181 GLY A C 1
ATOM 1408 O O . GLY A 1 181 ? 7.228 0.914 3.903 1.00 93.50 181 GLY A O 1
ATOM 1409 N N . PRO A 1 182 ? 8.402 0.598 5.801 1.00 94.44 182 PRO A N 1
ATOM 1410 C CA . PRO A 1 182 ? 7.370 -0.061 6.621 1.00 94.44 182 PRO A CA 1
ATOM 1411 C C . PRO A 1 182 ? 5.918 0.349 6.356 1.00 94.44 182 PRO A C 1
ATOM 1413 O O . PRO A 1 182 ? 5.101 -0.460 5.938 1.00 94.44 182 PRO A O 1
ATOM 1416 N N . LYS A 1 183 ? 5.595 1.642 6.504 1.00 93.88 183 LYS A N 1
ATOM 1417 C CA . LYS A 1 183 ? 4.228 2.136 6.258 1.00 93.88 183 LYS A CA 1
ATOM 1418 C C . LYS A 1 183 ? 3.708 1.890 4.827 1.00 93.88 183 LYS A C 1
ATOM 1420 O O . LYS A 1 183 ? 2.509 1.699 4.681 1.00 93.88 183 LYS A O 1
ATOM 1425 N N . VAL A 1 184 ? 4.559 1.917 3.792 1.00 95.25 184 VAL A N 1
ATOM 1426 C CA . VAL A 1 184 ? 4.113 1.574 2.423 1.00 95.25 184 VAL A CA 1
ATOM 1427 C C . VAL A 1 184 ? 3.876 0.069 2.323 1.00 95.25 184 VAL A C 1
ATOM 1429 O O . VAL A 1 184 ? 2.857 -0.329 1.778 1.00 95.25 184 VAL A O 1
ATOM 1432 N N . GLY A 1 185 ? 4.744 -0.751 2.923 1.00 97.12 185 GLY A N 1
ATOM 1433 C CA . GLY A 1 185 ? 4.538 -2.200 2.988 1.00 97.12 185 GLY A CA 1
ATOM 1434 C C . GLY A 1 185 ? 3.222 -2.584 3.665 1.00 97.12 185 GLY A C 1
ATOM 1435 O O . GLY A 1 185 ? 2.436 -3.337 3.099 1.00 97.12 185 GLY A O 1
ATOM 1436 N N . SER A 1 186 ? 2.916 -1.992 4.823 1.00 98.12 186 SER A N 1
ATOM 1437 C CA . SER A 1 186 ? 1.631 -2.215 5.497 1.00 98.12 186 SER A CA 1
ATOM 1438 C C . SER A 1 186 ? 0.435 -1.679 4.717 1.00 98.12 186 SER A C 1
ATOM 1440 O O . SER A 1 186 ? -0.626 -2.291 4.746 1.00 98.12 186 SER A O 1
ATOM 1442 N N . LEU A 1 187 ? 0.590 -0.549 4.019 1.00 97.88 187 LEU A N 1
ATOM 1443 C CA . LEU A 1 187 ? -0.456 0.010 3.160 1.00 97.88 187 LEU A CA 1
ATOM 1444 C C . LEU A 1 187 ? -0.784 -0.943 2.002 1.00 97.88 187 LEU A C 1
ATOM 1446 O O . LEU A 1 187 ? -1.953 -1.251 1.783 1.00 97.88 187 LEU A O 1
ATOM 1450 N N . LEU A 1 188 ? 0.247 -1.444 1.318 1.00 98.31 188 LEU A N 1
ATOM 1451 C CA . LEU A 1 188 ? 0.111 -2.411 0.232 1.00 98.31 188 LEU A CA 1
ATOM 1452 C C . LEU A 1 188 ? -0.577 -3.691 0.713 1.00 98.31 188 LEU A C 1
ATOM 1454 O O . LEU A 1 188 ? -1.562 -4.117 0.117 1.00 98.31 188 LEU A O 1
ATOM 1458 N N . LEU A 1 189 ? -0.108 -4.272 1.823 1.00 98.38 189 LEU A N 1
ATOM 1459 C CA . LEU A 1 189 ? -0.708 -5.483 2.384 1.00 98.38 189 LEU A CA 1
ATOM 1460 C C . LEU A 1 189 ? -2.154 -5.269 2.822 1.00 98.38 189 LEU A C 1
ATOM 1462 O O . LEU A 1 189 ? -3.003 -6.107 2.532 1.00 98.38 189 LEU A O 1
ATOM 1466 N N . ARG A 1 190 ? -2.456 -4.155 3.498 1.00 98.50 190 ARG A N 1
ATOM 1467 C CA . ARG A 1 190 ? -3.827 -3.814 3.896 1.00 98.50 190 ARG A CA 1
ATOM 1468 C C . ARG A 1 190 ? -4.753 -3.803 2.686 1.00 98.50 190 ARG A C 1
ATOM 1470 O O . ARG A 1 190 ? -5.820 -4.409 2.733 1.00 98.50 190 ARG A O 1
ATOM 1477 N N . ASP A 1 191 ? -4.356 -3.108 1.625 1.00 98.62 191 ASP A N 1
ATOM 1478 C CA . ASP A 1 191 ? -5.197 -2.957 0.442 1.00 98.62 191 ASP A CA 1
ATOM 1479 C C . ASP A 1 191 ? -5.313 -4.268 -0.331 1.00 98.62 191 ASP A C 1
ATOM 1481 O O . ASP A 1 191 ? -6.416 -4.621 -0.728 1.00 98.62 191 ASP A O 1
ATOM 1485 N N . MET A 1 192 ? -4.240 -5.054 -0.444 1.00 98.56 192 MET A N 1
ATOM 1486 C CA . MET A 1 192 ? -4.298 -6.404 -1.008 1.00 98.56 192 MET A CA 1
ATOM 1487 C C . MET A 1 192 ? -5.273 -7.299 -0.232 1.00 98.56 192 MET A C 1
ATOM 1489 O O . MET A 1 192 ? -6.152 -7.925 -0.821 1.00 98.56 192 MET A O 1
ATOM 1493 N N . VAL A 1 193 ? -5.190 -7.313 1.099 1.00 98.31 193 VAL A N 1
ATOM 1494 C CA . VAL A 1 193 ? -6.104 -8.092 1.945 1.00 98.31 193 VAL A CA 1
ATOM 1495 C C . VAL A 1 193 ? -7.550 -7.618 1.811 1.00 98.31 193 VAL A C 1
ATOM 1497 O O . VAL A 1 193 ? -8.456 -8.450 1.760 1.00 98.31 193 VAL A O 1
ATOM 1500 N N . ALA A 1 194 ? -7.778 -6.306 1.719 1.00 98.25 194 ALA A N 1
ATOM 1501 C CA . ALA A 1 194 ? -9.107 -5.740 1.518 1.00 98.25 194 ALA A CA 1
ATOM 1502 C C . ALA A 1 194 ? -9.680 -6.094 0.141 1.00 98.25 194 ALA A C 1
ATOM 1504 O O . ALA A 1 194 ? -10.825 -6.538 0.047 1.00 98.25 194 ALA A O 1
ATOM 1505 N N . ILE A 1 195 ? -8.875 -5.931 -0.913 1.00 98.44 195 ILE A N 1
ATOM 1506 C CA . ILE A 1 195 ? -9.271 -6.196 -2.296 1.00 98.44 195 ILE A CA 1
ATOM 1507 C C . ILE A 1 195 ? -9.659 -7.656 -2.448 1.00 98.44 195 ILE A C 1
ATOM 1509 O O . ILE A 1 195 ? -10.691 -7.917 -3.051 1.00 98.44 195 ILE A O 1
ATOM 1513 N N . TYR A 1 196 ? -8.917 -8.600 -1.865 1.00 98.12 196 TYR A N 1
ATOM 1514 C CA . TYR A 1 196 ? -9.207 -10.039 -1.955 1.00 98.12 196 TYR A CA 1
ATOM 1515 C C . TYR A 1 196 ? -10.075 -10.578 -0.811 1.00 98.12 196 TYR A C 1
ATOM 1517 O O . TYR A 1 196 ? -10.392 -11.764 -0.811 1.00 98.12 196 TYR A O 1
ATOM 1525 N N . GLN A 1 197 ? -10.500 -9.719 0.122 1.00 96.75 197 GLN A N 1
ATOM 1526 C CA . GLN A 1 197 ? -11.353 -10.067 1.267 1.00 96.75 197 GLN A CA 1
ATOM 1527 C C . GLN A 1 197 ? -10.837 -11.291 2.043 1.00 96.75 197 GLN A C 1
ATOM 1529 O O . GLN A 1 197 ? -11.577 -12.238 2.284 1.00 96.75 197 GLN A O 1
ATOM 1534 N N . MET A 1 198 ? -9.549 -11.279 2.400 1.00 96.06 198 MET A N 1
ATOM 1535 C CA . MET A 1 198 ? -8.856 -12.455 2.952 1.00 96.06 198 MET A CA 1
ATOM 1536 C C . MET A 1 198 ? -8.313 -12.267 4.374 1.00 96.06 198 MET A C 1
ATOM 1538 O O . MET A 1 198 ? -7.446 -13.023 4.800 1.00 96.06 198 MET A O 1
ATOM 1542 N N . GLU A 1 199 ? -8.770 -11.249 5.112 1.00 97.19 199 GLU A N 1
ATOM 1543 C CA . GLU A 1 199 ? -8.268 -10.984 6.473 1.00 97.19 199 GLU A CA 1
ATOM 1544 C C . GLU A 1 199 ? -8.512 -12.175 7.409 1.00 97.19 199 GLU A C 1
ATOM 1546 O O . GLU A 1 199 ? -7.646 -12.511 8.206 1.00 97.19 199 GLU A O 1
ATOM 1551 N N . ASP A 1 200 ? -9.649 -12.855 7.257 1.00 96.00 200 ASP A N 1
ATOM 1552 C CA . ASP A 1 200 ? -10.033 -14.059 8.002 1.00 96.00 200 ASP A CA 1
ATOM 1553 C C . ASP A 1 200 ? -9.185 -15.298 7.671 1.00 96.00 200 ASP A C 1
ATOM 1555 O O . ASP A 1 200 ? -9.225 -16.285 8.404 1.00 96.00 200 ASP A O 1
ATOM 1559 N N . ARG A 1 201 ? -8.396 -15.246 6.592 1.00 96.75 201 ARG A N 1
ATOM 1560 C CA . ARG A 1 201 ? -7.461 -16.302 6.173 1.00 96.75 201 ARG A CA 1
ATOM 1561 C C . ARG A 1 201 ? -6.029 -16.052 6.643 1.00 96.75 201 ARG A C 1
ATOM 1563 O O . ARG A 1 201 ? -5.139 -16.830 6.308 1.00 96.75 201 ARG A O 1
ATOM 1570 N N . ILE A 1 202 ? -5.793 -14.959 7.367 1.00 97.94 202 ILE A N 1
ATOM 1571 C CA . ILE A 1 202 ? -4.478 -14.583 7.881 1.00 97.94 202 ILE A CA 1
ATOM 1572 C C . ILE A 1 202 ? -4.424 -14.857 9.379 1.00 97.94 202 ILE A C 1
ATOM 1574 O O . ILE A 1 202 ? -5.356 -14.556 10.123 1.00 97.94 202 ILE A O 1
ATOM 1578 N N . GLU A 1 203 ? -3.296 -15.388 9.839 1.00 97.44 203 GLU A N 1
ATOM 1579 C CA . GLU A 1 203 ? -3.055 -15.615 11.257 1.00 97.44 203 GLU A CA 1
ATOM 1580 C 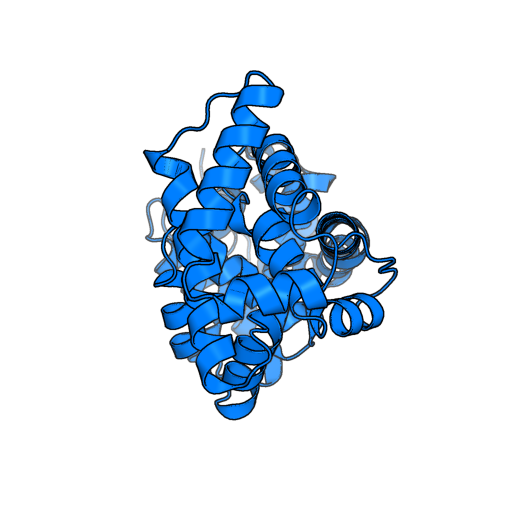C . GLU A 1 203 ? -3.188 -14.308 12.065 1.00 97.44 203 GLU A C 1
ATOM 1582 O O . GLU A 1 203 ? -2.496 -13.324 11.775 1.00 97.44 203 GLU A O 1
ATOM 1587 N N . PRO A 1 204 ? -4.002 -14.270 13.140 1.00 96.88 204 PRO A N 1
ATOM 1588 C CA . PRO A 1 204 ? -4.236 -13.051 13.916 1.00 96.88 204 PRO A CA 1
ATOM 1589 C C . PRO A 1 204 ? -2.991 -12.421 14.550 1.00 96.88 204 PRO A C 1
ATOM 1591 O O . PRO A 1 204 ? -3.051 -11.270 14.996 1.00 96.88 204 PRO A O 1
ATOM 1594 N N . ILE A 1 205 ? -1.886 -13.167 14.658 1.00 96.88 205 ILE A N 1
ATOM 1595 C CA . ILE A 1 205 ? -0.591 -12.644 15.112 1.00 96.88 205 ILE A CA 1
ATOM 1596 C C . ILE A 1 205 ? 0.001 -11.644 14.106 1.00 96.88 205 ILE A C 1
ATOM 1598 O O . ILE A 1 205 ? 0.636 -10.673 14.515 1.00 96.88 205 ILE A O 1
ATOM 1602 N N . ASP A 1 206 ? -0.313 -11.792 12.819 1.00 98.25 206 ASP A N 1
ATOM 1603 C CA . ASP A 1 206 ? 0.229 -10.984 11.726 1.00 98.25 206 ASP A CA 1
ATOM 1604 C C . ASP A 1 206 ? -0.616 -9.740 11.406 1.00 98.25 206 ASP A C 1
ATOM 1606 O O . ASP A 1 206 ? -0.197 -8.896 10.616 1.00 98.25 206 ASP A O 1
ATOM 1610 N N . TYR A 1 207 ? -1.784 -9.562 12.031 1.00 98.19 207 TYR A N 1
ATOM 1611 C CA . TYR A 1 207 ? -2.686 -8.436 11.733 1.00 98.19 207 TYR A CA 1
ATOM 1612 C C . TYR A 1 207 ? -2.033 -7.058 11.894 1.00 98.19 207 TYR A C 1
ATOM 1614 O O . TYR A 1 207 ? -2.450 -6.093 11.259 1.00 98.19 207 TYR A O 1
ATOM 1622 N N . HIS A 1 208 ? -0.995 -6.949 12.722 1.00 98.06 208 HIS A N 1
ATOM 1623 C CA . HIS A 1 208 ? -0.255 -5.706 12.903 1.00 98.06 208 HIS A CA 1
ATOM 1624 C C . HIS A 1 208 ? 0.522 -5.280 11.642 1.00 98.06 208 HIS A C 1
ATOM 1626 O O . HIS A 1 208 ? 0.671 -4.083 11.411 1.00 98.06 208 HIS A O 1
ATOM 1632 N N . TYR A 1 209 ? 0.934 -6.215 10.776 1.00 98.38 209 TYR A N 1
ATOM 1633 C CA . TYR A 1 209 ? 1.541 -5.887 9.479 1.00 98.38 209 TYR A CA 1
ATOM 1634 C C . TYR A 1 209 ? 0.545 -5.246 8.507 1.00 98.38 209 TYR A C 1
ATOM 1636 O O . TYR A 1 209 ? 0.965 -4.545 7.590 1.00 98.38 209 TYR A O 1
ATOM 1644 N N . LEU A 1 210 ? -0.761 -5.426 8.734 1.00 98.12 210 LEU A N 1
ATOM 1645 C CA . LEU A 1 210 ? -1.853 -4.871 7.924 1.00 98.12 210 LEU A CA 1
ATOM 1646 C C . LEU A 1 210 ? -2.306 -3.476 8.398 1.00 98.12 210 LEU A C 1
ATOM 1648 O O . LEU A 1 210 ? -3.294 -2.944 7.894 1.00 98.12 210 LEU A O 1
ATOM 1652 N N . GLN A 1 211 ? -1.637 -2.889 9.397 1.00 97.50 211 GLN A N 1
ATOM 1653 C CA . GLN A 1 211 ? -2.000 -1.599 9.991 1.00 97.50 211 GLN A CA 1
ATOM 1654 C C . GLN A 1 211 ? -0.970 -0.521 9.626 1.00 97.50 211 GLN A C 1
ATOM 1656 O O . GLN A 1 211 ? -0.009 -0.311 10.371 1.00 97.50 211 GLN A O 1
ATOM 1661 N N . PRO A 1 212 ? -1.134 0.202 8.501 1.00 96.25 212 PRO A N 1
ATOM 1662 C CA . PRO A 1 212 ? -0.288 1.351 8.216 1.00 96.25 212 PRO A CA 1
ATOM 1663 C C . PRO A 1 212 ? -0.515 2.436 9.275 1.00 96.25 212 PRO A C 1
ATOM 1665 O O . PRO A 1 212 ? -1.592 3.020 9.359 1.00 96.25 212 PRO A O 1
ATOM 1668 N N . VAL A 1 213 ? 0.513 2.732 10.070 1.00 95.50 213 VAL A N 1
ATOM 1669 C CA . VAL A 1 213 ? 0.437 3.778 11.096 1.00 95.50 213 VAL A CA 1
ATOM 1670 C C . VAL A 1 213 ? 0.885 5.114 10.512 1.00 95.50 213 VAL A C 1
ATOM 1672 O O . VAL A 1 213 ? 2.013 5.286 10.045 1.00 95.50 213 VAL A O 1
ATOM 1675 N N . ASP A 1 214 ? -0.030 6.076 10.505 1.00 92.75 214 ASP A N 1
ATOM 1676 C CA . ASP A 1 214 ? 0.197 7.449 10.071 1.00 92.75 214 ASP A CA 1
ATOM 1677 C C . ASP A 1 214 ? -0.146 8.462 11.173 1.00 92.75 214 ASP A C 1
ATOM 1679 O O . ASP A 1 214 ? -0.438 8.088 12.308 1.00 92.75 214 ASP A O 1
ATOM 1683 N N . ALA A 1 215 ? -0.086 9.759 10.860 1.00 93.19 215 ALA A N 1
ATOM 1684 C CA . ALA A 1 215 ? -0.361 10.807 11.840 1.00 93.19 215 ALA A CA 1
ATOM 1685 C C . ALA A 1 215 ? -1.770 10.681 12.454 1.00 93.19 215 ALA A C 1
ATOM 1687 O O . ALA A 1 215 ? -1.926 10.848 13.663 1.00 93.19 215 ALA A O 1
ATOM 1688 N N . TRP A 1 216 ? -2.775 10.329 11.647 1.00 94.88 216 TRP A N 1
ATOM 1689 C CA . TRP A 1 216 ? -4.160 10.154 12.091 1.00 94.88 216 TRP A CA 1
ATOM 1690 C C . TRP A 1 216 ? -4.311 8.952 13.014 1.00 94.88 216 TRP A C 1
ATOM 1692 O O . TRP A 1 216 ? -4.885 9.066 14.093 1.00 94.88 216 TRP A O 1
ATOM 1702 N N . THR A 1 217 ? -3.716 7.826 12.634 1.00 94.69 217 THR A N 1
ATOM 1703 C CA . THR A 1 217 ? -3.699 6.597 13.433 1.00 94.69 217 THR A CA 1
ATOM 1704 C C . THR A 1 217 ? -2.966 6.810 14.758 1.00 94.69 217 THR A C 1
ATOM 1706 O O . THR A 1 217 ? -3.463 6.415 15.811 1.00 94.69 217 THR A O 1
ATOM 1709 N N . ARG A 1 218 ? -1.823 7.513 14.739 1.00 95.12 218 ARG A N 1
ATOM 1710 C CA . ARG A 1 218 ? -1.081 7.899 15.952 1.00 95.12 218 ARG A CA 1
ATOM 1711 C C . ARG A 1 218 ? -1.902 8.792 16.870 1.00 95.12 218 ARG A C 1
ATOM 1713 O O . ARG A 1 218 ? -1.827 8.634 18.082 1.00 95.12 218 ARG A O 1
ATOM 1720 N N . LYS A 1 219 ? -2.682 9.719 16.306 1.00 94.88 219 LYS A N 1
ATOM 1721 C CA . LYS A 1 219 ? -3.530 10.621 17.089 1.00 94.88 219 LYS A CA 1
ATOM 1722 C C . LYS A 1 219 ? -4.757 9.908 17.664 1.00 94.88 219 LYS A C 1
ATOM 1724 O O . LYS A 1 219 ? -5.126 10.186 18.799 1.00 94.88 219 LYS A O 1
ATOM 1729 N N . ALA A 1 220 ? -5.361 8.993 16.906 1.00 95.19 220 ALA A N 1
ATOM 1730 C CA . ALA A 1 220 ? -6.520 8.214 17.335 1.00 95.19 220 ALA A CA 1
ATOM 1731 C C . ALA A 1 220 ? -6.168 7.141 18.374 1.00 95.19 220 ALA A C 1
ATOM 1733 O O . ALA A 1 220 ? -6.956 6.897 19.281 1.00 95.19 220 ALA A O 1
ATOM 1734 N N . GLY A 1 221 ? -4.993 6.511 18.264 1.00 95.50 221 GLY A N 1
ATOM 1735 C CA . GLY A 1 221 ? -4.589 5.374 19.098 1.00 95.50 221 GLY A CA 1
ATOM 1736 C C . GLY A 1 221 ? -4.815 5.580 20.601 1.00 95.50 221 GLY A C 1
ATOM 1737 O O . GLY A 1 221 ? -5.581 4.813 21.183 1.00 95.50 221 GLY A O 1
ATOM 1738 N N . PRO A 1 222 ? -4.232 6.625 21.218 1.00 94.88 222 PRO A N 1
ATOM 1739 C CA . PRO A 1 222 ? -4.421 6.909 22.640 1.00 94.88 222 PRO A CA 1
ATOM 1740 C C . PRO A 1 222 ? -5.868 7.222 23.041 1.00 94.88 222 PRO A C 1
ATOM 1742 O O . PRO A 1 222 ? -6.233 6.983 24.179 1.00 94.88 222 PRO A O 1
ATOM 1745 N N . ILE A 1 223 ? -6.705 7.732 22.129 1.00 94.94 223 ILE A N 1
ATOM 1746 C CA . ILE A 1 223 ? -8.129 8.021 22.398 1.00 94.94 223 ILE A CA 1
ATOM 1747 C C . ILE A 1 223 ? -8.936 6.716 22.457 1.00 94.94 223 ILE A C 1
ATOM 1749 O O . ILE A 1 223 ? -9.867 6.579 23.249 1.00 94.94 223 ILE A O 1
ATOM 1753 N N . LEU A 1 224 ? -8.572 5.754 21.604 1.00 96.06 224 LEU A N 1
ATOM 1754 C CA . LEU A 1 224 ? -9.269 4.478 21.442 1.00 96.06 224 LEU A CA 1
ATOM 1755 C C . LEU A 1 224 ? -8.770 3.384 22.393 1.00 96.06 224 LEU A C 1
ATOM 1757 O O . LEU A 1 224 ? -9.458 2.385 22.593 1.00 96.06 224 LEU A O 1
ATOM 1761 N N . SER A 1 225 ? -7.559 3.516 22.936 1.00 95.19 225 SER A N 1
ATOM 1762 C CA . SER A 1 225 ? -6.957 2.501 23.798 1.00 95.19 225 SER A CA 1
ATOM 1763 C C . SER A 1 225 ? -5.957 3.102 24.773 1.00 95.19 225 SER A C 1
ATOM 1765 O O . SER A 1 225 ? -4.947 3.676 24.371 1.00 95.19 225 SER A O 1
ATOM 1767 N N . SER A 1 226 ? -6.173 2.843 26.064 1.00 92.75 226 SER A N 1
ATOM 1768 C CA . SER A 1 226 ? -5.238 3.214 27.133 1.00 92.75 226 SER A CA 1
ATOM 1769 C C . SER A 1 226 ? -3.927 2.428 27.075 1.00 92.75 226 SER A C 1
ATOM 1771 O O . SER A 1 226 ? -2.952 2.812 27.712 1.00 92.75 226 SER A O 1
ATOM 1773 N N . GLU A 1 227 ? -3.874 1.336 26.300 1.00 93.81 227 GLU A N 1
ATOM 1774 C CA . GLU A 1 227 ? -2.644 0.571 26.072 1.00 93.81 227 GLU A CA 1
ATOM 1775 C C . GLU A 1 227 ? -1.678 1.278 25.088 1.00 93.81 227 GLU A C 1
ATOM 1777 O O . GLU A 1 227 ? -0.599 0.739 24.823 1.00 93.81 227 GLU A O 1
ATOM 1782 N N . ILE A 1 228 ? -2.058 2.428 24.507 1.00 95.06 228 ILE A N 1
ATOM 1783 C CA . ILE A 1 228 ? -1.259 3.191 23.536 1.00 95.06 228 ILE A CA 1
ATOM 1784 C C . ILE A 1 228 ? -0.850 4.537 24.141 1.00 95.06 228 ILE A C 1
ATOM 1786 O O . ILE A 1 228 ? -1.671 5.434 24.310 1.00 95.06 228 ILE A O 1
ATOM 1790 N N . CYS A 1 229 ? 0.446 4.694 24.402 1.00 90.69 229 CYS A N 1
ATOM 1791 C CA . CYS A 1 229 ? 1.017 5.936 24.920 1.00 90.69 229 CYS A CA 1
ATOM 1792 C C . CYS A 1 229 ? 1.500 6.864 23.795 1.00 90.69 229 CYS A C 1
ATOM 1794 O O . CYS A 1 229 ? 1.842 6.421 22.693 1.00 90.69 229 CYS A O 1
ATOM 1796 N N . GLU A 1 230 ? 1.598 8.159 24.098 1.00 86.25 230 GLU A N 1
ATOM 1797 C CA . GLU A 1 230 ? 2.284 9.117 23.230 1.00 86.25 230 GLU A CA 1
ATOM 1798 C C . GLU A 1 230 ? 3.757 8.712 23.042 1.00 86.25 230 GLU A C 1
ATOM 1800 O O . GLU A 1 230 ? 4.407 8.222 23.963 1.00 86.25 230 GLU A O 1
ATOM 1805 N N . GLY A 1 231 ? 4.274 8.855 21.820 1.00 88.50 231 GLY A N 1
ATOM 1806 C CA . GLY A 1 231 ? 5.641 8.443 21.480 1.00 88.50 231 GLY A CA 1
ATOM 1807 C C . GLY A 1 231 ? 5.842 6.936 21.275 1.00 88.50 231 GLY A C 1
ATOM 1808 O O . GLY A 1 231 ? 6.956 6.523 20.957 1.00 88.50 231 GLY A O 1
ATOM 1809 N N . ALA A 1 232 ? 4.796 6.105 21.392 1.00 94.31 232 ALA A N 1
ATOM 1810 C CA . ALA A 1 232 ? 4.913 4.677 21.109 1.00 94.31 232 ALA A CA 1
ATOM 1811 C C . ALA A 1 232 ? 5.442 4.418 19.673 1.00 94.31 232 ALA A C 1
ATOM 1813 O O . ALA A 1 232 ? 5.011 5.083 18.715 1.00 94.31 232 ALA A O 1
ATOM 1814 N N . PRO A 1 233 ? 6.355 3.442 19.493 1.00 95.38 233 PRO A N 1
ATOM 1815 C CA . PRO A 1 233 ? 6.765 2.969 18.174 1.00 95.38 233 PRO A CA 1
ATOM 1816 C C . PRO A 1 233 ? 5.571 2.519 17.321 1.00 95.38 233 PRO A C 1
ATOM 1818 O O . PRO A 1 233 ? 4.609 1.956 17.846 1.00 95.38 233 PRO A O 1
ATOM 1821 N N . ASP A 1 234 ? 5.653 2.708 15.999 1.00 95.62 234 ASP A N 1
ATOM 1822 C CA . ASP A 1 234 ? 4.558 2.385 15.066 1.00 95.62 234 ASP A CA 1
ATOM 1823 C C . ASP A 1 234 ? 4.083 0.934 15.193 1.00 95.62 234 ASP A C 1
ATOM 1825 O O . ASP A 1 234 ? 2.883 0.677 15.223 1.00 95.62 234 ASP A O 1
ATOM 1829 N N . TRP A 1 235 ? 5.006 -0.020 15.336 1.00 95.38 235 TRP A N 1
ATOM 1830 C CA . TRP A 1 235 ? 4.660 -1.437 15.464 1.00 95.38 235 TRP A CA 1
ATOM 1831 C C . TRP A 1 235 ? 3.861 -1.740 16.745 1.00 95.38 235 TRP A C 1
ATOM 1833 O O . TRP A 1 235 ? 2.996 -2.616 16.733 1.00 95.38 235 TRP A O 1
ATOM 1843 N N . ILE A 1 236 ? 4.077 -0.980 17.830 1.00 96.50 236 ILE A N 1
ATOM 1844 C CA . ILE A 1 236 ? 3.265 -1.087 19.051 1.00 96.50 236 ILE A CA 1
ATOM 1845 C C . ILE A 1 236 ? 1.865 -0.542 18.781 1.00 96.50 236 ILE A C 1
ATOM 1847 O O . ILE A 1 236 ? 0.885 -1.220 19.085 1.00 96.50 236 ILE A O 1
ATOM 1851 N N . VAL A 1 237 ? 1.755 0.647 18.178 1.00 97.88 237 VAL A N 1
ATOM 1852 C CA . VAL A 1 237 ? 0.458 1.254 17.826 1.00 97.88 237 VAL A CA 1
ATOM 1853 C C . VAL A 1 237 ? -0.351 0.305 16.934 1.00 97.88 237 VAL A C 1
ATOM 1855 O O . VAL A 1 237 ? -1.496 -0.011 17.257 1.00 97.88 237 VAL A O 1
ATOM 1858 N N . ALA A 1 238 ? 0.270 -0.221 15.874 1.00 98.00 238 ALA A N 1
ATOM 1859 C CA . ALA A 1 238 ? -0.307 -1.208 14.965 1.00 98.00 238 ALA A CA 1
ATOM 1860 C C . ALA A 1 238 ? -0.810 -2.456 15.705 1.00 98.00 238 ALA A C 1
ATOM 1862 O O . ALA A 1 238 ? -1.970 -2.842 15.558 1.00 98.00 238 ALA A O 1
ATOM 1863 N N . GLY A 1 239 ? 0.033 -3.066 16.546 1.00 98.00 239 GLY A N 1
ATOM 1864 C CA . GLY A 1 239 ? -0.324 -4.270 17.298 1.00 98.00 239 GLY A CA 1
ATOM 1865 C C . GLY A 1 239 ? -1.457 -4.046 18.298 1.00 98.00 239 GLY A C 1
ATOM 1866 O O . GLY A 1 239 ? -2.358 -4.880 18.416 1.00 98.00 239 GLY A O 1
ATOM 1867 N N . LYS A 1 240 ? -1.461 -2.907 18.997 1.00 98.12 240 LYS A N 1
ATOM 1868 C CA . LYS A 1 240 ? -2.522 -2.557 19.950 1.00 98.12 240 LYS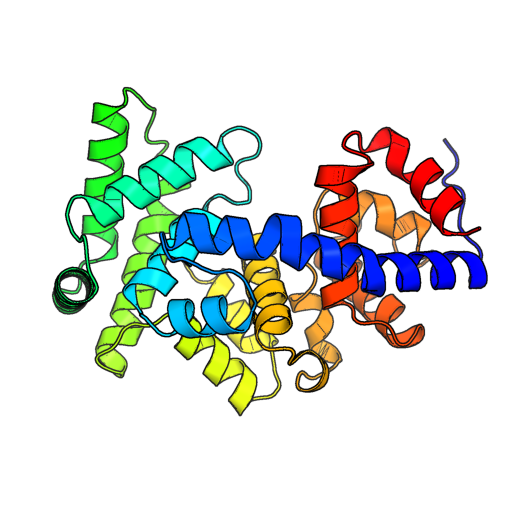 A CA 1
ATOM 1869 C C . LYS A 1 240 ? -3.849 -2.270 19.252 1.00 98.12 240 LYS A C 1
ATOM 1871 O O . LYS A 1 240 ? -4.874 -2.745 19.735 1.00 98.12 240 LYS A O 1
ATOM 1876 N N . LEU A 1 241 ? -3.842 -1.571 18.117 1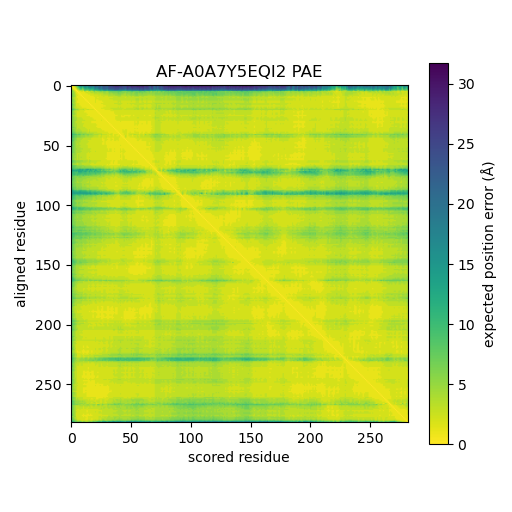.00 98.19 241 LEU A N 1
ATOM 1877 C CA . LEU A 1 241 ? -5.052 -1.326 17.326 1.00 98.19 241 LEU A CA 1
ATOM 1878 C C . LEU A 1 241 ? -5.592 -2.608 16.684 1.00 98.19 241 LEU A C 1
ATOM 1880 O O . LEU A 1 241 ? -6.791 -2.865 16.771 1.00 98.19 241 LEU A O 1
ATOM 1884 N N . ALA A 1 242 ? -4.725 -3.463 16.136 1.00 98.06 242 ALA A N 1
ATOM 1885 C CA . ALA A 1 242 ? -5.121 -4.774 15.618 1.00 98.06 242 ALA A CA 1
ATOM 1886 C C . ALA A 1 242 ? -5.762 -5.643 16.716 1.00 98.06 242 ALA A C 1
ATOM 1888 O O . ALA A 1 242 ? -6.839 -6.217 16.535 1.00 98.06 242 ALA A O 1
ATOM 1889 N N . LYS A 1 243 ? -5.140 -5.683 17.901 1.00 98.12 243 LYS A N 1
ATOM 1890 C CA . LYS A 1 243 ? -5.677 -6.366 19.086 1.00 98.12 243 LYS A CA 1
ATOM 1891 C C . LYS A 1 243 ? -7.024 -5.781 19.521 1.00 98.12 243 LYS A C 1
ATOM 1893 O O . LYS A 1 243 ? -7.924 -6.546 19.870 1.00 98.12 243 LYS A O 1
ATOM 1898 N N . LEU A 1 244 ? -7.165 -4.454 19.515 1.00 98.06 244 LEU A N 1
ATOM 1899 C CA . LEU A 1 244 ? -8.402 -3.760 19.870 1.00 98.06 244 LEU A CA 1
ATOM 1900 C C . LEU A 1 244 ? -9.539 -4.120 18.904 1.00 98.06 244 LEU A C 1
ATOM 1902 O O . LEU A 1 244 ? -10.616 -4.502 19.362 1.00 98.06 244 LEU A O 1
ATOM 1906 N N . CYS A 1 245 ? -9.288 -4.072 17.594 1.00 98.31 245 CYS A N 1
ATOM 1907 C CA . CYS A 1 245 ? -10.258 -4.451 16.565 1.00 98.31 245 CYS A CA 1
ATOM 1908 C C . CYS A 1 245 ? -10.725 -5.900 16.750 1.00 98.31 245 CYS A C 1
ATOM 1910 O O . CYS A 1 245 ? -11.923 -6.164 16.848 1.00 98.31 245 CYS A O 1
ATOM 1912 N N . ARG A 1 246 ? -9.777 -6.830 16.932 1.00 97.31 246 ARG A N 1
ATOM 1913 C CA . ARG A 1 246 ? -10.074 -8.252 17.150 1.00 97.31 246 ARG A CA 1
ATOM 1914 C C . ARG A 1 246 ? -10.927 -8.495 18.395 1.00 97.31 246 ARG A C 1
ATOM 1916 O O . ARG A 1 246 ? -11.895 -9.247 18.333 1.00 97.31 246 ARG A O 1
ATOM 1923 N N . ARG A 1 247 ? -10.600 -7.852 19.524 1.00 97.00 247 ARG A N 1
ATOM 1924 C CA . ARG A 1 247 ? -11.389 -7.955 20.771 1.00 97.00 247 ARG A CA 1
ATOM 1925 C C . ARG A 1 247 ? -12.830 -7.477 20.586 1.00 97.00 247 ARG A C 1
ATOM 1927 O O . ARG A 1 247 ? -13.730 -8.040 21.197 1.00 97.00 247 ARG A O 1
ATOM 1934 N N . ASN A 1 248 ? -13.034 -6.489 19.720 1.00 97.69 248 ASN A N 1
ATOM 1935 C CA . ASN A 1 248 ? -14.342 -5.930 19.391 1.00 97.69 248 ASN A CA 1
ATOM 1936 C C . ASN A 1 248 ? -15.013 -6.607 18.183 1.00 97.69 248 ASN A C 1
ATOM 1938 O O . ASN A 1 248 ? -16.062 -6.149 17.742 1.00 97.69 248 ASN A O 1
ATOM 1942 N N . ARG A 1 249 ? -14.437 -7.703 17.661 1.00 97.00 249 ARG A N 1
ATOM 1943 C CA . ARG A 1 249 ? -14.958 -8.468 16.513 1.00 97.00 249 ARG A CA 1
ATOM 1944 C C . ARG A 1 249 ? -15.200 -7.610 15.266 1.00 97.00 249 ARG A C 1
ATOM 1946 O O . ARG A 1 249 ? -16.148 -7.845 14.522 1.00 97.00 249 ARG A O 1
ATOM 1953 N N . VAL A 1 250 ? -14.328 -6.631 15.033 1.00 98.12 250 VAL A N 1
ATOM 1954 C CA . VAL A 1 250 ? -14.305 -5.845 13.797 1.00 98.12 250 VAL A CA 1
ATOM 1955 C C . VAL A 1 250 ? -13.028 -6.117 13.007 1.00 98.12 250 VAL A C 1
ATOM 1957 O O . VAL A 1 250 ? -11.992 -6.470 13.574 1.00 98.12 250 VAL A O 1
ATOM 1960 N N . SER A 1 251 ? -13.107 -5.922 11.693 1.00 98.50 251 SER A N 1
ATOM 1961 C CA . SER A 1 251 ? -11.964 -6.006 10.781 1.00 98.50 251 SER A CA 1
ATOM 1962 C C . SER A 1 251 ? -10.967 -4.877 11.061 1.00 98.50 251 SER A C 1
ATOM 1964 O O . SER A 1 251 ? -11.331 -3.697 11.047 1.00 98.50 251 SER A O 1
ATOM 1966 N N . GLY A 1 252 ? -9.701 -5.232 11.295 1.00 98.25 252 GLY A N 1
ATOM 1967 C CA . GLY A 1 252 ? -8.624 -4.259 11.457 1.00 98.25 252 GLY A CA 1
ATOM 1968 C C . GLY A 1 252 ? -8.282 -3.592 10.127 1.00 98.25 252 GLY A C 1
ATOM 1969 O O . GLY A 1 252 ? -8.048 -2.382 10.077 1.00 98.25 252 GLY A O 1
ATOM 1970 N N . VAL A 1 253 ? -8.294 -4.359 9.035 1.00 98.50 253 VAL A N 1
ATOM 1971 C CA . VAL A 1 253 ? -8.085 -3.847 7.671 1.00 98.50 253 VAL A CA 1
ATOM 1972 C C . VAL A 1 253 ? -9.113 -2.769 7.331 1.00 98.50 253 VAL A C 1
ATOM 1974 O O . VAL A 1 253 ? -8.749 -1.658 6.936 1.00 98.50 253 VAL A O 1
ATOM 1977 N N . ARG A 1 254 ? -10.398 -3.054 7.558 1.00 98.62 254 ARG A N 1
ATOM 1978 C CA . ARG A 1 254 ? -11.483 -2.108 7.292 1.00 98.62 254 ARG A CA 1
ATOM 1979 C C . ARG A 1 254 ? -11.471 -0.936 8.264 1.00 98.62 254 ARG A C 1
ATOM 1981 O O . ARG A 1 254 ? -11.697 0.189 7.837 1.00 98.62 254 ARG A O 1
ATOM 1988 N N . PHE A 1 255 ? -11.140 -1.144 9.541 1.00 98.56 255 PHE A N 1
ATOM 1989 C CA . PHE A 1 255 ? -10.920 -0.032 10.473 1.00 98.56 255 PHE A CA 1
ATOM 1990 C C . PHE A 1 255 ? -9.855 0.947 9.948 1.00 98.56 255 PHE A C 1
ATOM 1992 O O . PHE A 1 255 ? -10.096 2.153 9.927 1.00 98.56 255 PHE A O 1
ATOM 1999 N N . SER A 1 256 ? -8.714 0.441 9.465 1.00 98.19 256 SER A N 1
ATOM 2000 C CA . SER A 1 256 ? -7.654 1.282 8.890 1.00 98.19 256 SER A CA 1
ATOM 2001 C C . SER A 1 256 ? -8.139 2.062 7.659 1.00 98.19 256 SER A C 1
ATOM 2003 O O . SER A 1 256 ? -7.835 3.248 7.525 1.00 98.19 256 SER A O 1
ATOM 2005 N N . GLN A 1 257 ? -8.940 1.438 6.790 1.00 98.38 257 GLN A N 1
ATOM 2006 C CA . GLN A 1 257 ? -9.562 2.112 5.644 1.00 98.38 257 GLN A CA 1
ATOM 2007 C C . GLN A 1 257 ? -10.552 3.203 6.075 1.00 98.38 257 GLN A C 1
ATOM 2009 O O . GLN A 1 257 ? -10.494 4.323 5.571 1.00 98.38 257 GLN A O 1
ATOM 2014 N N . GLY A 1 258 ? -11.412 2.918 7.056 1.00 98.19 258 GLY A N 1
ATOM 2015 C CA . GLY A 1 258 ? -12.348 3.895 7.609 1.00 98.19 258 GLY A CA 1
ATOM 2016 C C . GLY A 1 258 ? -11.652 5.086 8.266 1.00 98.19 258 GLY A C 1
ATOM 2017 O O . GLY A 1 258 ? -12.066 6.226 8.062 1.00 98.19 258 GLY A O 1
ATOM 2018 N N . MET A 1 259 ? -10.557 4.847 8.993 1.00 97.56 259 MET A N 1
ATOM 2019 C CA . MET A 1 259 ? -9.709 5.914 9.534 1.00 97.56 259 MET A CA 1
ATOM 2020 C C . MET A 1 259 ? -9.115 6.789 8.428 1.00 97.56 259 MET A C 1
ATOM 2022 O O . MET A 1 259 ? -9.083 8.012 8.563 1.00 97.56 259 MET A O 1
ATOM 2026 N N . GLN A 1 260 ? -8.673 6.182 7.324 1.00 96.00 260 GLN A N 1
ATOM 2027 C CA . GLN A 1 260 ? -8.144 6.929 6.187 1.00 96.00 260 GLN A CA 1
ATOM 2028 C C . GLN A 1 260 ? -9.232 7.756 5.495 1.00 96.00 260 GLN A C 1
ATOM 2030 O O . GLN A 1 260 ? -8.980 8.909 5.159 1.00 96.00 260 GLN A O 1
ATOM 2035 N N . TYR A 1 261 ? -10.438 7.213 5.321 1.00 97.06 261 TYR A N 1
ATOM 2036 C CA . TYR A 1 261 ? -11.567 7.966 4.771 1.00 97.06 261 TYR A CA 1
ATOM 2037 C C . TYR A 1 261 ? -11.928 9.171 5.636 1.00 97.06 261 TYR A C 1
ATOM 2039 O O . TYR A 1 261 ? -12.031 10.287 5.134 1.00 97.06 261 TYR A O 1
ATOM 2047 N N . LEU A 1 262 ? -12.029 8.970 6.950 1.00 95.31 262 LEU A N 1
ATOM 204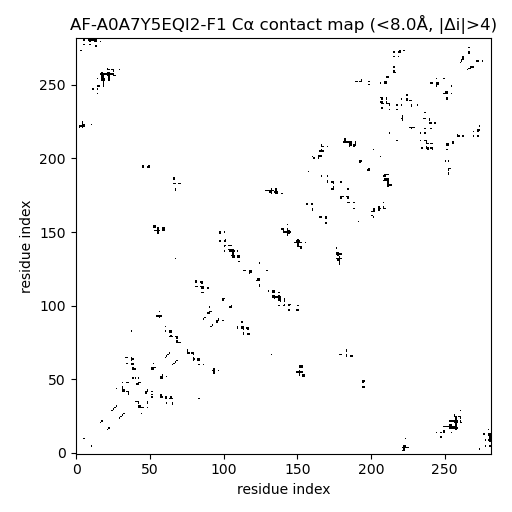8 C CA . LEU A 1 262 ? -12.279 10.049 7.900 1.00 95.31 262 LEU A CA 1
ATOM 2049 C C . LEU A 1 262 ? -11.227 11.159 7.766 1.00 95.31 262 LEU A C 1
ATOM 2051 O O . LEU A 1 262 ? -11.566 12.344 7.740 1.00 95.31 262 LEU A O 1
ATOM 2055 N N . ALA A 1 263 ? -9.954 10.781 7.642 1.00 93.19 263 ALA A N 1
ATOM 2056 C CA . ALA A 1 263 ? -8.848 11.716 7.494 1.00 93.19 263 ALA A CA 1
ATOM 2057 C C . ALA A 1 263 ? -8.941 12.567 6.217 1.00 93.19 263 ALA A C 1
ATOM 2059 O O . ALA A 1 263 ? -8.742 13.781 6.283 1.00 93.19 263 ALA A O 1
ATOM 2060 N N . VAL A 1 264 ? -9.226 11.948 5.066 1.00 90.75 264 VAL A N 1
ATOM 2061 C CA . VAL A 1 264 ? -9.157 12.622 3.755 1.00 90.75 264 VAL A CA 1
ATOM 2062 C C . VAL A 1 264 ? -10.475 13.273 3.322 1.00 90.75 264 VAL A C 1
ATOM 2064 O O . VAL A 1 264 ? -10.439 14.295 2.636 1.00 90.75 264 VAL A O 1
ATOM 2067 N N . SER A 1 265 ? -11.617 12.732 3.749 1.00 92.19 265 SER A N 1
ATOM 2068 C CA . SER A 1 265 ? -12.938 13.151 3.262 1.00 92.19 265 SER A CA 1
ATOM 2069 C C . SER A 1 265 ? -13.749 13.961 4.273 1.00 92.19 265 SER A C 1
ATOM 2071 O O . SER A 1 265 ? -14.557 14.786 3.866 1.00 92.19 265 SER A O 1
ATOM 2073 N N . GLU A 1 266 ? -13.569 13.745 5.580 1.00 91.00 266 GLU A N 1
ATOM 2074 C CA . GLU A 1 266 ? -14.508 14.285 6.579 1.00 91.00 266 GLU A CA 1
ATOM 2075 C C . GLU A 1 266 ? -13.895 15.290 7.537 1.00 91.00 266 GLU A C 1
ATOM 2077 O O . GLU A 1 266 ? -14.497 16.322 7.825 1.00 91.00 266 GLU A O 1
ATOM 2082 N N . VAL A 1 267 ? -12.728 14.965 8.090 1.00 92.62 267 VAL A N 1
ATOM 2083 C CA . VAL A 1 267 ? -12.121 15.787 9.133 1.00 92.62 267 VAL A CA 1
ATOM 2084 C C . VAL A 1 267 ? -11.131 16.763 8.530 1.00 92.62 267 VAL A C 1
ATOM 2086 O O . VAL A 1 267 ? -11.228 17.949 8.831 1.00 92.62 267 VAL A O 1
ATOM 2089 N N . GLN A 1 268 ? -10.195 16.280 7.700 1.00 89.31 268 GLN A N 1
ATOM 2090 C CA . GLN A 1 268 ? -9.152 17.040 6.981 1.00 89.31 268 GLN A CA 1
ATOM 2091 C C . GLN A 1 268 ? -8.177 17.857 7.860 1.00 89.31 268 GLN A C 1
ATOM 2093 O O . GLN A 1 268 ? -7.034 18.090 7.474 1.00 89.31 268 GLN A O 1
ATOM 2098 N N . ASN A 1 269 ? -8.574 18.221 9.080 1.00 93.25 269 ASN A N 1
ATOM 2099 C CA . ASN A 1 269 ? -7.792 18.883 10.106 1.00 93.25 269 ASN A CA 1
ATOM 2100 C C . ASN A 1 269 ? -7.644 17.969 11.329 1.00 93.25 269 ASN A C 1
ATOM 2102 O O . ASN A 1 269 ? -8.571 17.792 12.120 1.00 93.25 269 ASN A O 1
ATOM 2106 N N . ILE A 1 270 ? -6.441 17.434 11.520 1.00 93.88 270 ILE A N 1
ATOM 2107 C CA . ILE A 1 270 ? -6.132 16.459 12.573 1.00 93.88 270 ILE A CA 1
ATOM 2108 C C . ILE A 1 270 ? -6.453 16.939 13.998 1.00 93.88 270 ILE A C 1
ATOM 2110 O O . ILE A 1 270 ? -6.695 16.120 14.885 1.00 93.88 270 ILE A O 1
ATOM 2114 N N . HIS A 1 271 ? -6.507 18.253 14.238 1.00 94.06 271 HIS A N 1
ATOM 2115 C CA . HIS A 1 271 ? -6.856 18.808 15.547 1.00 94.06 271 HIS A CA 1
ATOM 2116 C C . HIS A 1 271 ? -8.334 18.616 15.908 1.00 94.06 271 HIS A C 1
ATOM 2118 O O . HIS A 1 271 ? -8.668 18.594 17.089 1.00 94.06 271 HIS A O 1
ATOM 2124 N N . LEU A 1 272 ? -9.204 18.422 14.912 1.00 94.88 272 LEU A N 1
ATOM 2125 C CA . LEU A 1 272 ? -10.633 18.160 15.101 1.00 94.88 272 LEU A CA 1
ATOM 2126 C C . LEU A 1 272 ? -10.948 16.669 15.292 1.00 94.88 272 LEU A C 1
ATOM 2128 O O . LEU A 1 272 ? -12.094 16.320 15.574 1.00 94.88 272 LEU A O 1
ATOM 2132 N N . LEU A 1 273 ? -9.946 15.791 15.158 1.00 95.25 273 LEU A N 1
ATOM 2133 C CA . LEU A 1 273 ? -10.123 14.346 15.268 1.00 95.25 273 LEU A CA 1
ATOM 2134 C C . LEU A 1 273 ? -10.766 13.913 16.599 1.00 95.25 273 LEU A C 1
ATOM 2136 O O . LEU A 1 273 ? -11.724 13.150 16.524 1.00 95.25 273 LEU A O 1
ATOM 2140 N N . PRO A 1 274 ? -10.334 14.385 17.792 1.00 94.25 274 PRO A N 1
ATOM 2141 C CA . PRO A 1 274 ? -10.921 13.926 19.054 1.00 94.25 274 PRO A CA 1
ATOM 2142 C C . PRO A 1 274 ? -12.428 14.195 19.140 1.00 94.25 274 PRO A C 1
ATOM 2144 O O . PRO A 1 274 ? -13.205 13.264 19.325 1.00 94.25 274 PRO A O 1
ATOM 2147 N N . ALA A 1 275 ? -12.844 15.437 18.874 1.00 93.69 275 ALA A N 1
ATOM 2148 C CA . ALA A 1 275 ? -14.254 15.822 18.866 1.00 93.69 275 ALA A CA 1
ATOM 2149 C C . ALA A 1 275 ? -15.065 15.049 17.812 1.00 93.69 275 ALA A C 1
ATOM 2151 O O . ALA A 1 275 ? -16.246 14.772 18.003 1.00 93.69 275 ALA A O 1
ATOM 2152 N N . HIS A 1 276 ? -14.450 14.692 16.680 1.00 95.25 276 HIS A N 1
ATOM 2153 C CA . HIS A 1 276 ? -15.120 13.868 15.682 1.00 95.25 276 HIS A CA 1
ATOM 2154 C C . HIS A 1 276 ? -15.299 12.420 16.162 1.00 95.25 276 HIS A C 1
ATOM 2156 O O . HIS A 1 276 ? -16.383 11.870 15.992 1.00 95.25 276 HIS A O 1
ATOM 2162 N N . LEU A 1 277 ? -14.286 11.813 16.792 1.00 95.12 277 LEU A N 1
ATOM 2163 C CA . LEU A 1 277 ? -14.404 10.465 17.358 1.00 95.12 277 LEU A CA 1
ATOM 2164 C C . LEU A 1 277 ? -15.451 10.408 18.480 1.00 95.12 277 LEU A C 1
ATOM 2166 O O . LEU A 1 277 ? -16.217 9.454 18.530 1.00 95.12 277 LEU A O 1
ATOM 2170 N N . GLU A 1 278 ? -15.550 11.444 19.316 1.00 93.56 278 GLU A N 1
ATOM 2171 C CA . GLU A 1 278 ? -16.608 11.565 20.331 1.00 93.56 278 GLU A CA 1
ATOM 2172 C C . GLU A 1 278 ? -18.013 11.577 19.709 1.00 93.56 278 GLU A C 1
ATOM 2174 O O . GLU A 1 278 ? -18.906 10.899 20.208 1.00 93.56 278 GLU A O 1
ATOM 2179 N N . ARG A 1 279 ? -18.211 12.272 18.580 1.00 93.75 279 ARG A N 1
ATOM 2180 C CA . ARG A 1 279 ? -19.494 12.251 17.851 1.00 93.75 279 ARG A CA 1
ATOM 2181 C C . ARG A 1 279 ? -19.812 10.906 17.205 1.00 93.75 279 ARG A C 1
ATOM 2183 O O . ARG A 1 279 ? -20.978 10.589 17.029 1.00 93.75 279 ARG A O 1
ATOM 2190 N N . LEU A 1 280 ? -18.803 10.128 16.813 1.00 93.44 280 LEU A N 1
ATOM 2191 C CA . LEU A 1 280 ? -19.019 8.764 16.312 1.00 93.44 280 LEU A CA 1
ATOM 2192 C C . LEU A 1 280 ? -19.330 7.772 17.442 1.00 93.44 280 LEU A C 1
ATOM 2194 O O . LEU A 1 280 ? -19.776 6.657 17.178 1.00 93.44 280 LEU A O 1
ATOM 2198 N N . ALA A 1 281 ? -19.048 8.155 18.686 1.00 91.00 281 ALA A N 1
ATOM 2199 C CA . ALA A 1 281 ? -19.266 7.329 19.858 1.00 91.00 281 ALA A CA 1
ATOM 2200 C C . ALA A 1 281 ? -20.702 7.397 20.411 1.00 91.00 281 ALA A C 1
ATOM 2202 O O . ALA A 1 281 ? -21.052 6.552 21.236 1.00 91.00 281 ALA A O 1
ATOM 2203 N N . THR A 1 282 ? -21.499 8.379 19.973 1.00 83.94 282 THR A N 1
ATOM 2204 C CA . THR A 1 282 ? -22.928 8.559 20.296 1.00 83.94 282 THR A CA 1
ATOM 2205 C C . THR A 1 282 ? -23.817 7.908 19.249 1.00 83.94 282 THR A C 1
ATOM 2207 O O . THR A 1 282 ? -24.806 7.257 19.641 1.00 83.94 282 THR A O 1
#

Mean predicted aligned error: 3.4 Å

Foldseek 3Di:
DPQAADDLLLLLLLLCCQLPPLLVCLVQVPVQVQLCVQLVFDGRHLVSSVVSLVAQLSVLSCCQLPQLQPPVPPCSNVLSVLLSCLCCVQPVDSVSLLVCLVVQQQLVSSLVSSVVSCVVVVHDSPCVQPSLSSNLLRNQLSVVCVVPVRSRPLVVLLVVCQVPLECVVSLVVQCPRGSRHQLSSLCSVLVSCVSVVCLVSHDLVRQLSVARDDPLLLLCQVNSDVQRDRPDDSSSSSNSLSVSCVVSVGRSSSSNSSSVSCCPPPDVDSVCSSVVSSVSSD

Radius of gyration: 19.25 Å; Cα contacts (8 Å, |Δi|>4): 420; chains: 1; bounding box: 42×42×53 Å

Sequence (282 aa):
MSVVMLSNEQVFSVLRTLSARRADLFQIESLIPQLAQAMKAPCSNLADARDALADPYLAFRAMIGHYAFAKRGKDRHEYAALAVEALDDPMPNANEFAALLAGGHAGDRLWQSFAAVCTRHNRKVNEQLNRGVFEGLGDFATEIYQSDGIGNIWTTLLESIMRRGRAEPVYHQIVNIRGIGPKVGSLLLRDMVAIYQMEDRIEPIDYHYLQPVDAWTRKAGPILSSEICEGAPDWIVAGKLAKLCRRNRVSGVRFSQGMQYLAVSEVQNIHLLPAHLERLAT

Solvent-accessible surface area (backbone atoms only — not comparable to full-atom values): 14489 Å² total; per-residue (Å²): 131,86,80,73,67,57,52,75,70,28,36,48,38,33,49,52,48,23,32,42,66,34,19,53,50,23,41,68,78,43,51,40,51,46,45,18,59,33,38,73,44,92,32,90,47,58,64,46,45,52,61,46,37,68,37,36,45,35,25,51,29,27,46,48,33,50,48,66,33,68,80,50,66,91,52,21,66,59,53,13,50,45,50,41,48,26,44,40,75,86,29,78,44,56,68,48,42,48,55,39,33,73,65,75,50,28,10,63,52,42,34,52,35,31,47,51,43,24,55,76,68,77,41,86,63,55,56,94,73,41,43,40,36,34,32,22,52,28,44,52,27,24,55,42,24,75,74,71,76,64,24,35,61,51,53,55,48,50,51,52,28,71,75,64,27,40,48,58,70,51,42,53,57,42,40,65,29,40,62,35,48,63,52,48,30,10,44,52,47,22,49,52,33,58,62,67,68,40,64,91,59,39,48,78,88,36,45,30,56,31,38,50,61,47,75,65,50,63,62,44,40,44,40,68,32,89,91,36,60,91,88,57,55,57,70,54,50,17,38,52,50,31,50,50,25,54,76,66,77,42,54,42,51,31,28,53,38,8,51,50,30,41,46,74,76,70,59,70,43,81,85,52,45,64,68,50,51,57,60,48,31,110